Protein AF-0000000084405954 (afdb_homodimer)

Radius of gyration: 18.5 Å; Cα contacts (8 Å, |Δi|>4): 244; chains: 2; bounding box: 27×52×36 Å

Foldseek 3Di:
DDLVVDAQDQLLCVVVVVCVVVVHDLCRLCVVLPHHSVVSVCSNVVNDHCDLSNLVSVCVVVVHHSVVRVVSRVSNVCSVVCVVCVVVVVPDDDPVVD/DDLPVDAQDQLLCVVVVVCVVVVHDLCRLCVVLPHHSVVSVCSNVVNDHCDLSNLVSVCVVVVHHSVVRVVSRVSNVCSVVCVVCVVVVVPDDDPVVD

Sequence (196 aa):
MIYNGLTPIHPGEYLAELLEELHISQALFARTIGVSPMRISHIVKGKRPVTAELALLFAKAFEQTPQYWLNLQASYDLKIAEKSIANRLFSIHSLAHAMIYNGLTPIHPGEYLAELLEELHISQALFARTIGVSPMRISHIVKGKRPVTAELALLFAKAFEQTPQYWLNLQASYDLKIAEKSIANRLFSIHSLAHA

InterPro domains:
  IPR001387 Cro/C1-type, helix-turn-helix domain [PF01381] (15-69)
  IPR001387 Cro/C1-type, helix-turn-helix domain [PS50943] (15-69)
  IPR001387 Cro/C1-type, helix-turn-helix domain [SM00530] (14-69)
  IPR001387 Cro/C1-type, helix-turn-helix domain [cd00093] (23-69)
  IPR010982 Lambda repressor-like, DNA-binding domain superfamily [G3DSA:1.10.260.40] (3-96)
  IPR010982 Lambda repressor-like, DNA-binding domain superfamily [SSF47413] (10-92)
  IPR013430 Toxin-antitoxin system, antidote protein, HigA [PTHR36924] (3-88)
  IPR013430 Toxin-antitoxin system, antidote protein, HigA [TIGR02607] (7-83)

Structure (mmCIF, N/CA/C/O backbone):
data_AF-0000000084405954-model_v1
#
loop_
_entity.id
_entity.type
_entity.pdbx_description
1 polymer 'Transcriptional regulator'
#
loop_
_atom_site.group_PDB
_atom_site.id
_atom_site.type_symbol
_atom_site.label_atom_id
_atom_site.label_alt_id
_atom_site.label_comp_id
_atom_site.label_asym_id
_atom_site.label_entity_id
_atom_site.label_seq_id
_atom_site.pdbx_PDB_ins_code
_atom_site.Cartn_x
_atom_site.Cartn_y
_atom_site.Cartn_z
_atom_site.occupancy
_atom_site.B_iso_or_equiv
_atom_site.auth_seq_id
_atom_site.auth_comp_id
_atom_site.auth_asym_id
_atom_site.auth_atom_id
_atom_site.pdbx_PDB_model_num
ATOM 1 N N . MET A 1 1 ? 1.732 17.406 -9.875 1 38 1 MET A N 1
ATOM 2 C CA . MET A 1 1 ? 2.568 16.328 -10.391 1 38 1 MET A CA 1
ATOM 3 C C . MET A 1 1 ? 1.882 15.633 -11.555 1 38 1 MET A C 1
ATOM 5 O O . MET A 1 1 ? 0.738 15.188 -11.438 1 38 1 MET A O 1
ATOM 9 N N . ILE A 1 2 ? 2.27 15.789 -12.75 1 43.06 2 ILE A N 1
ATOM 10 C CA . ILE A 1 2 ? 1.476 15.711 -13.977 1 43.06 2 ILE A CA 1
ATOM 11 C C . ILE A 1 2 ? 0.87 14.312 -14.109 1 43.06 2 ILE A C 1
ATOM 13 O O . ILE A 1 2 ? 1.562 13.312 -13.938 1 43.06 2 ILE A O 1
ATOM 17 N N . TYR A 1 3 ? -0.365 14.227 -13.75 1 52.16 3 TYR A N 1
ATOM 18 C CA . TYR A 1 3 ? -1.238 13.109 -14.094 1 52.16 3 TYR A CA 1
ATOM 19 C C . TYR A 1 3 ? -0.856 12.516 -15.438 1 52.16 3 TYR A C 1
ATOM 21 O O . TYR A 1 3 ? -0.902 13.195 -16.469 1 52.16 3 TYR A O 1
ATOM 29 N N . ASN A 1 4 ? 0.191 11.922 -15.516 1 55.03 4 ASN A N 1
ATOM 30 C CA . ASN A 1 4 ? 0.573 11.602 -16.891 1 55.03 4 ASN A CA 1
ATOM 31 C C . ASN A 1 4 ? -0.581 10.969 -17.656 1 55.03 4 ASN A C 1
ATOM 33 O O . ASN A 1 4 ? -0.429 10.617 -18.828 1 55.03 4 ASN A O 1
ATOM 37 N N . GLY A 1 5 ? -1.836 11.148 -17.078 1 64.44 5 GLY A N 1
ATOM 38 C CA . GLY A 1 5 ? -2.99 10.742 -17.859 1 64.44 5 GLY A CA 1
ATOM 39 C C . GLY A 1 5 ? -2.961 9.273 -18.234 1 64.44 5 GLY A C 1
ATOM 40 O O . GLY A 1 5 ? -3.764 8.82 -19.062 1 64.44 5 GLY A O 1
ATOM 41 N N . LEU A 1 6 ? -1.85 8.594 -17.734 1 76.56 6 LEU A N 1
ATOM 42 C CA . LEU A 1 6 ? -1.801 7.215 -18.203 1 76.56 6 LEU A CA 1
ATOM 43 C C . LEU A 1 6 ? -2.744 6.332 -17.391 1 76.56 6 LEU A C 1
ATOM 45 O O . LEU A 1 6 ? -3.027 6.621 -16.234 1 76.56 6 LEU A O 1
ATOM 49 N N . THR A 1 7 ? -3.344 5.309 -17.969 1 91.25 7 THR A N 1
ATOM 50 C CA . THR A 1 7 ? -4.289 4.355 -17.391 1 91.25 7 THR A CA 1
ATOM 51 C C . THR A 1 7 ? -3.637 3.557 -16.266 1 91.25 7 THR A C 1
ATOM 53 O O . THR A 1 7 ? -2.529 3.039 -16.422 1 91.25 7 THR A O 1
ATOM 56 N N . PRO A 1 8 ? -4.242 3.639 -15.117 1 96 8 PRO A N 1
ATOM 57 C CA . PRO A 1 8 ? -3.703 2.809 -14.039 1 96 8 PRO A CA 1
ATOM 58 C C . PRO A 1 8 ? -3.631 1.33 -14.406 1 96 8 PRO A C 1
ATOM 60 O O . PRO A 1 8 ? -4.539 0.807 -15.055 1 96 8 PRO A O 1
ATOM 63 N N . ILE A 1 9 ? -2.557 0.699 -14.102 1 97.56 9 ILE A N 1
ATOM 64 C CA . ILE A 1 9 ? -2.396 -0.728 -14.359 1 97.56 9 ILE A CA 1
ATOM 65 C C . ILE A 1 9 ? -2.385 -1.493 -13.039 1 97.56 9 ILE A C 1
ATOM 67 O O . ILE A 1 9 ? -1.505 -1.283 -12.203 1 97.56 9 ILE A O 1
ATOM 71 N N . HIS A 1 10 ? -3.375 -2.328 -12.859 1 98.69 10 HIS A N 1
ATOM 72 C CA . HIS A 1 10 ? -3.471 -3.125 -11.641 1 98.69 10 HIS A CA 1
ATOM 73 C C . HIS A 1 10 ? -2.385 -4.195 -11.602 1 98.69 10 HIS A C 1
ATOM 75 O O . HIS A 1 10 ? -2.064 -4.805 -12.625 1 98.69 10 HIS A O 1
ATOM 81 N N . PRO A 1 11 ? -1.817 -4.512 -10.398 1 98.75 11 PRO A N 1
ATOM 82 C CA . PRO A 1 11 ? -0.811 -5.57 -10.289 1 98.75 11 PRO A CA 1
ATOM 83 C C . PRO A 1 11 ? -1.3 -6.906 -10.844 1 98.75 11 PRO A C 1
ATOM 85 O O . PRO A 1 11 ? -0.492 -7.73 -11.289 1 98.75 11 PRO A O 1
ATOM 88 N N . GLY A 1 12 ? -2.596 -7.125 -10.781 1 98.81 12 GLY A N 1
ATOM 89 C CA . GLY A 1 12 ? -3.156 -8.359 -11.312 1 98.81 12 GLY A CA 1
ATOM 90 C C . GLY A 1 12 ? -2.797 -8.602 -12.766 1 98.81 12 GLY A C 1
ATOM 91 O O . GLY A 1 12 ? -2.711 -9.75 -13.203 1 98.81 12 GLY A O 1
ATOM 92 N N . GLU A 1 13 ? -2.682 -7.555 -13.562 1 98.62 13 GLU A N 1
ATOM 93 C CA . GLU A 1 13 ? -2.277 -7.68 -14.961 1 98.62 13 GLU A CA 1
ATOM 94 C C . GLU A 1 13 ? -0.88 -8.281 -15.078 1 98.62 13 GLU A C 1
ATOM 96 O O . GLU A 1 13 ? -0.625 -9.102 -15.961 1 98.62 13 GLU A O 1
ATOM 101 N N . TYR A 1 14 ? -0.008 -7.914 -14.203 1 98.38 14 TYR A N 1
ATOM 102 C CA . TYR A 1 14 ? 1.348 -8.453 -14.18 1 98.38 14 TYR A CA 1
ATOM 103 C C . TYR A 1 14 ? 1.347 -9.914 -13.758 1 98.38 14 TYR A C 1
ATOM 105 O O . TYR A 1 14 ? 2.104 -10.727 -14.305 1 98.38 14 TYR A O 1
ATOM 113 N N . LEU A 1 15 ? 0.529 -10.156 -12.766 1 98.62 15 LEU A N 1
ATOM 114 C CA . LEU A 1 15 ? 0.394 -11.547 -12.352 1 98.62 15 LEU A CA 1
ATOM 115 C C . LEU A 1 15 ? -0.076 -12.414 -13.516 1 98.62 15 LEU A C 1
ATOM 117 O O . LEU A 1 15 ? 0.49 -13.477 -13.773 1 98.62 15 LEU A O 1
ATOM 121 N N . ALA A 1 16 ? -1.144 -11.938 -14.195 1 98.62 16 ALA A N 1
ATOM 122 C CA . ALA A 1 16 ? -1.684 -12.68 -15.328 1 98.62 16 ALA A CA 1
ATOM 123 C C . ALA A 1 16 ? -0.604 -12.945 -16.375 1 98.62 16 ALA A C 1
ATOM 125 O O . ALA A 1 16 ? -0.482 -14.062 -16.891 1 98.62 16 ALA A O 1
ATOM 126 N N . GLU A 1 17 ? 0.119 -11.977 -16.688 1 98.12 17 GLU A N 1
ATOM 127 C CA . GLU A 1 17 ? 1.189 -12.086 -17.672 1 98.12 17 GLU A CA 1
ATOM 128 C C . GLU A 1 17 ? 2.244 -13.094 -17.234 1 98.12 17 GLU A C 1
ATOM 130 O O . GLU A 1 17 ? 2.711 -13.906 -18.031 1 98.12 17 GLU A O 1
ATOM 135 N N . LEU A 1 18 ? 2.639 -13.016 -16.016 1 97.06 18 LEU A N 1
ATOM 136 C CA . LEU A 1 18 ? 3.643 -13.922 -15.469 1 97.06 18 LEU A CA 1
ATOM 137 C C . LEU A 1 18 ? 3.16 -15.367 -15.531 1 97.06 18 LEU A C 1
ATOM 139 O O . LEU A 1 18 ? 3.91 -16.266 -15.938 1 97.06 18 LEU A O 1
ATOM 143 N N . LEU A 1 19 ? 1.955 -15.555 -15.109 1 97.62 19 LEU A N 1
ATOM 144 C CA . LEU A 1 19 ? 1.391 -16.906 -15.133 1 97.62 19 LEU A CA 1
ATOM 145 C C . LEU A 1 19 ? 1.336 -17.438 -16.562 1 97.62 19 LEU A C 1
ATOM 147 O O . LEU A 1 19 ? 1.642 -18.609 -16.797 1 97.62 19 LEU A O 1
ATOM 151 N N . GLU A 1 20 ? 0.94 -16.625 -17.438 1 97.5 20 GLU A N 1
ATOM 152 C CA . GLU A 1 20 ? 0.91 -17.016 -18.844 1 97.5 20 GLU A CA 1
ATOM 153 C C . GLU A 1 20 ? 2.303 -17.391 -19.328 1 97.5 20 GLU A C 1
ATOM 155 O O . GLU A 1 20 ? 2.475 -18.406 -20.016 1 97.5 20 GLU A O 1
ATOM 160 N N . GLU A 1 21 ? 3.246 -16.625 -19.031 1 96.19 21 GLU A N 1
ATOM 161 C CA . GLU A 1 21 ? 4.629 -16.875 -19.438 1 96.19 21 GLU A CA 1
ATOM 162 C C . GLU A 1 21 ? 5.137 -18.203 -18.875 1 96.19 21 GLU A C 1
ATOM 164 O O . GLU A 1 21 ? 5.887 -18.906 -19.547 1 96.19 21 GLU A O 1
ATOM 169 N N . LEU A 1 22 ? 4.703 -18.5 -17.719 1 95.12 22 LEU A N 1
ATOM 170 C CA . LEU A 1 22 ? 5.168 -19.719 -17.047 1 95.12 22 LEU A CA 1
ATOM 171 C C . LEU A 1 22 ? 4.266 -20.906 -17.375 1 95.12 22 LEU A C 1
ATOM 173 O O . LEU A 1 22 ? 4.516 -22.016 -16.938 1 95.12 22 LEU A O 1
ATOM 177 N N . HIS A 1 23 ? 3.199 -20.609 -18.141 1 96.88 23 HIS A N 1
ATOM 178 C CA . HIS A 1 23 ? 2.229 -21.625 -18.516 1 96.88 23 HIS A CA 1
ATOM 179 C C . HIS A 1 23 ? 1.624 -22.297 -17.281 1 96.88 23 HIS A C 1
ATOM 181 O O . HIS A 1 23 ? 1.52 -23.516 -17.234 1 96.88 23 HIS A O 1
ATOM 187 N N . ILE A 1 24 ? 1.236 -21.484 -16.359 1 96.25 24 ILE A N 1
ATOM 188 C CA . ILE A 1 24 ? 0.608 -21.906 -15.109 1 96.25 24 ILE A CA 1
ATOM 189 C C . ILE A 1 24 ? -0.82 -21.375 -15.039 1 96.25 24 ILE A C 1
ATOM 191 O O . ILE A 1 24 ? -1.071 -20.219 -15.383 1 96.25 24 ILE A O 1
ATOM 195 N N . SER A 1 25 ? -1.71 -22.266 -14.688 1 97.56 25 SER A N 1
ATOM 196 C CA . SER A 1 25 ? -3.086 -21.812 -14.531 1 97.56 25 SER A CA 1
ATOM 197 C C . SER A 1 25 ? -3.271 -21.031 -13.227 1 97.56 25 SER A C 1
ATOM 199 O O . SER A 1 25 ? -2.512 -21.234 -12.273 1 97.56 25 SER A O 1
ATOM 201 N N . GLN A 1 26 ? -4.262 -20.125 -13.211 1 98.25 26 GLN A N 1
ATOM 202 C CA . GLN A 1 26 ? -4.582 -19.391 -11.992 1 98.25 26 GLN A CA 1
ATOM 203 C C . GLN A 1 26 ? -4.918 -20.344 -10.844 1 98.25 26 GLN A C 1
ATOM 205 O O . GLN A 1 26 ? -4.527 -20.094 -9.703 1 98.25 26 GLN A O 1
ATOM 210 N N . ALA A 1 27 ? -5.609 -21.391 -11.172 1 97.81 27 ALA A N 1
ATOM 211 C CA . ALA A 1 27 ? -6.012 -22.375 -10.172 1 97.81 27 ALA A CA 1
ATOM 212 C C . ALA A 1 27 ? -4.793 -23.078 -9.57 1 97.81 27 ALA A C 1
ATOM 214 O O . ALA A 1 27 ? -4.707 -23.234 -8.352 1 97.81 27 ALA A O 1
ATOM 215 N N . LEU A 1 28 ? -3.875 -23.531 -10.406 1 96.5 28 LEU A N 1
ATOM 216 C CA . LEU A 1 28 ? -2.654 -24.172 -9.93 1 96.5 28 LEU A CA 1
ATOM 217 C C . LEU A 1 28 ? -1.834 -23.203 -9.07 1 96.5 28 LEU A C 1
ATOM 219 O O . LEU A 1 28 ? -1.319 -23.594 -8.023 1 96.5 28 LEU A O 1
ATOM 223 N N . PHE A 1 29 ? -1.689 -21.984 -9.523 1 98 29 PHE A N 1
ATOM 224 C CA . PHE A 1 29 ? -0.965 -20.984 -8.758 1 98 29 PHE A CA 1
ATOM 225 C C . PHE A 1 29 ? -1.603 -20.781 -7.387 1 98 29 PHE A C 1
ATOM 227 O O . PHE A 1 29 ? -0.906 -20.766 -6.371 1 98 29 PHE A O 1
ATOM 234 N N . ALA A 1 30 ? -2.936 -20.625 -7.359 1 98.06 30 ALA A N 1
ATOM 235 C CA . ALA A 1 30 ? -3.668 -20.453 -6.109 1 98.06 30 ALA A CA 1
ATOM 236 C C . ALA A 1 30 ? -3.369 -21.578 -5.133 1 98.06 30 ALA A C 1
ATOM 238 O O . ALA A 1 30 ? -3.088 -21.344 -3.957 1 98.06 30 ALA A O 1
ATOM 239 N N . ARG A 1 31 ? -3.387 -22.734 -5.617 1 95.56 31 ARG A N 1
ATOM 240 C CA . ARG A 1 31 ? -3.09 -23.906 -4.797 1 95.56 31 ARG A CA 1
ATOM 241 C C . ARG A 1 31 ? -1.651 -23.875 -4.293 1 95.56 31 ARG A C 1
ATOM 243 O O . ARG A 1 31 ? -1.381 -24.219 -3.146 1 95.56 31 ARG A O 1
ATOM 250 N N . THR A 1 32 ? -0.763 -23.484 -5.141 1 94.75 32 THR A N 1
ATOM 251 C CA . THR A 1 32 ? 0.658 -23.453 -4.812 1 94.75 32 THR A CA 1
ATOM 252 C C . THR A 1 32 ? 0.917 -22.516 -3.629 1 94.75 32 THR A C 1
ATOM 254 O O . THR A 1 32 ? 1.717 -22.844 -2.748 1 94.75 32 THR A O 1
ATOM 257 N N . ILE A 1 33 ? 0.223 -21.469 -3.619 1 96.62 33 ILE A N 1
ATOM 258 C CA . ILE A 1 33 ? 0.522 -20.5 -2.574 1 96.62 33 ILE A CA 1
ATOM 259 C C . ILE A 1 33 ? -0.514 -20.609 -1.457 1 96.62 33 ILE A C 1
ATOM 261 O O . ILE A 1 33 ? -0.517 -19.797 -0.524 1 96.62 33 ILE A O 1
ATOM 265 N N . GLY A 1 34 ? -1.46 -21.391 -1.554 1 96.06 34 GLY A N 1
ATOM 266 C CA . GLY A 1 34 ? -2.379 -21.719 -0.474 1 96.06 34 GLY A CA 1
ATOM 267 C C . GLY A 1 34 ? -3.512 -20.719 -0.337 1 96.06 34 GLY A C 1
ATOM 268 O O . GLY A 1 34 ? -3.883 -20.344 0.776 1 96.06 34 GLY A O 1
ATOM 269 N N . VAL A 1 35 ? -4.016 -20.281 -1.411 1 97.12 35 VAL A N 1
ATOM 270 C CA . VAL A 1 35 ? -5.176 -19.406 -1.368 1 97.12 35 VAL A CA 1
ATOM 271 C C . VAL A 1 35 ? -6.27 -19.938 -2.287 1 97.12 35 VAL A C 1
ATOM 273 O O . VAL A 1 35 ? -6.023 -20.844 -3.086 1 97.12 35 VAL A O 1
ATOM 276 N N . SER A 1 36 ? -7.453 -19.344 -2.129 1 98.12 36 SER A N 1
ATOM 277 C CA . SER A 1 36 ? -8.555 -19.797 -2.973 1 98.12 36 SER A CA 1
ATOM 278 C C . SER A 1 36 ? -8.375 -19.328 -4.414 1 98.12 36 SER A C 1
ATOM 280 O O . SER A 1 36 ? -7.91 -18.219 -4.656 1 98.12 36 SER A O 1
ATOM 282 N N . PRO A 1 37 ? -8.75 -20.156 -5.379 1 98.31 37 PRO A N 1
ATOM 283 C CA . PRO A 1 37 ? -8.719 -19.734 -6.781 1 98.31 37 PRO A CA 1
ATOM 284 C C . PRO A 1 37 ? -9.523 -18.453 -7.031 1 98.31 37 PRO A C 1
ATOM 286 O O . PRO A 1 37 ? -9.148 -17.641 -7.871 1 98.31 37 PRO A O 1
ATOM 289 N N . MET A 1 38 ? -10.523 -18.328 -6.324 1 98.69 38 MET A N 1
ATOM 290 C CA . MET A 1 38 ? -11.352 -17.125 -6.477 1 98.69 38 MET A CA 1
ATOM 291 C C . MET A 1 38 ? -10.562 -15.867 -6.133 1 98.69 38 MET A C 1
ATOM 293 O O . MET A 1 38 ? -10.719 -14.836 -6.789 1 98.69 38 MET A O 1
ATOM 297 N N . ARG A 1 39 ? -9.773 -15.93 -5.137 1 98.56 39 ARG A N 1
ATOM 298 C CA . ARG A 1 39 ? -8.969 -14.781 -4.723 1 98.56 39 ARG A CA 1
ATOM 299 C C . ARG A 1 39 ? -8.008 -14.359 -5.828 1 98.56 39 ARG A C 1
ATOM 301 O O . ARG A 1 39 ? -7.883 -13.172 -6.125 1 98.56 39 ARG A O 1
ATOM 308 N N . ILE A 1 40 ? -7.355 -15.359 -6.402 1 98.75 40 ILE A N 1
ATOM 309 C CA . ILE A 1 40 ? -6.43 -15.078 -7.496 1 98.75 40 ILE A CA 1
ATOM 310 C C . ILE A 1 40 ? -7.199 -14.508 -8.688 1 98.75 40 ILE A C 1
ATOM 312 O O . ILE A 1 40 ? -6.758 -13.547 -9.32 1 98.75 40 ILE A O 1
ATOM 316 N N . SER A 1 41 ? -8.312 -15.125 -9.008 1 98.75 41 SER A N 1
ATOM 317 C CA . SER A 1 41 ? -9.141 -14.633 -10.102 1 98.75 41 SER A CA 1
ATOM 318 C C . SER A 1 41 ? -9.508 -13.164 -9.906 1 98.75 41 SER A C 1
ATOM 320 O O . SER A 1 41 ? -9.406 -12.359 -10.836 1 98.75 41 SER A O 1
ATOM 322 N N . HIS A 1 42 ? -9.93 -12.805 -8.664 1 98.88 42 HIS A N 1
ATOM 323 C CA . HIS A 1 42 ? -10.312 -11.43 -8.352 1 98.88 42 HIS A CA 1
ATOM 324 C C . HIS A 1 42 ? -9.117 -10.484 -8.461 1 98.88 42 HIS A C 1
ATOM 326 O O . HIS A 1 42 ? -9.273 -9.328 -8.859 1 98.88 42 HIS A O 1
ATOM 332 N N . ILE A 1 43 ? -7.906 -10.93 -8.125 1 98.88 43 ILE A N 1
ATOM 333 C CA . ILE A 1 43 ? -6.699 -10.117 -8.242 1 98.88 43 ILE A CA 1
ATOM 334 C C . ILE A 1 43 ? -6.383 -9.875 -9.711 1 98.88 43 ILE A C 1
ATOM 336 O O . ILE A 1 43 ? -6.145 -8.734 -10.125 1 98.88 43 ILE A O 1
ATOM 340 N N . VAL A 1 44 ? -6.441 -10.938 -10.516 1 98.69 44 VAL A N 1
ATOM 341 C CA . VAL A 1 44 ? -6.117 -10.867 -11.938 1 98.69 44 VAL A CA 1
ATOM 342 C C . VAL A 1 44 ? -7.113 -9.953 -12.648 1 98.69 44 VAL A C 1
ATOM 344 O O . VAL A 1 44 ? -6.75 -9.227 -13.578 1 98.69 44 VAL A O 1
ATOM 347 N N . LYS A 1 45 ? -8.312 -9.914 -12.211 1 98.38 45 LYS A N 1
ATOM 348 C CA . LYS A 1 45 ? -9.367 -9.102 -12.82 1 98.38 45 LYS A CA 1
ATOM 349 C C . LYS A 1 45 ? -9.375 -7.695 -12.234 1 98.38 45 LYS A C 1
ATOM 351 O O . LYS A 1 45 ? -10.203 -6.867 -12.609 1 98.38 45 LYS A O 1
ATOM 356 N N . GLY A 1 46 ? -8.531 -7.426 -11.312 1 98.38 46 GLY A N 1
ATOM 357 C CA . GLY A 1 46 ? -8.406 -6.094 -10.742 1 98.38 46 GLY A CA 1
ATOM 358 C C . GLY A 1 46 ? -9.5 -5.77 -9.742 1 98.38 46 GLY A C 1
ATOM 359 O O . GLY A 1 46 ? -9.727 -4.602 -9.422 1 98.38 46 GLY A O 1
ATOM 360 N N . LYS A 1 47 ? -10.188 -6.75 -9.234 1 98.5 47 LYS A N 1
ATOM 361 C CA . LYS A 1 47 ? -11.32 -6.539 -8.336 1 98.5 47 LYS A CA 1
ATOM 362 C C . LYS A 1 47 ? -10.859 -6.48 -6.883 1 98.5 47 LYS A C 1
ATOM 364 O O . LYS A 1 47 ? -11.602 -6.012 -6.016 1 98.5 47 LYS A O 1
ATOM 369 N N . ARG A 1 48 ? -9.727 -6.98 -6.547 1 98.56 48 ARG A N 1
ATOM 370 C CA . ARG A 1 48 ? -9.141 -6.965 -5.211 1 98.56 48 ARG A CA 1
ATOM 371 C C . ARG A 1 48 ? -7.672 -6.559 -5.262 1 98.56 48 ARG A C 1
ATOM 373 O O . ARG A 1 48 ? -6.988 -6.812 -6.254 1 98.56 48 ARG A O 1
ATOM 380 N N . PRO A 1 49 ? -7.242 -5.945 -4.23 1 98.75 49 PRO A N 1
ATOM 381 C CA . PRO A 1 49 ? -5.844 -5.508 -4.215 1 98.75 49 PRO A CA 1
ATOM 382 C C . PRO A 1 49 ? -4.875 -6.645 -3.885 1 98.75 49 PRO A C 1
ATOM 384 O O . PRO A 1 49 ? -5.273 -7.648 -3.293 1 98.75 49 PRO A O 1
ATOM 387 N N . VAL A 1 50 ? -3.621 -6.488 -4.32 1 98.81 50 VAL A N 1
ATOM 388 C CA . VAL A 1 50 ? -2.529 -7.281 -3.768 1 98.81 50 VAL A CA 1
ATOM 389 C C . VAL A 1 50 ? -2.168 -6.762 -2.377 1 98.81 50 VAL A C 1
ATOM 391 O O . VAL A 1 50 ? -1.59 -5.68 -2.242 1 98.81 50 VAL A O 1
ATOM 394 N N . THR A 1 51 ? -2.523 -7.477 -1.356 1 98.5 51 THR A N 1
ATOM 395 C CA . THR A 1 51 ? -2.217 -7.121 0.025 1 98.5 51 THR A CA 1
ATOM 396 C C . THR A 1 51 ? -0.789 -7.527 0.382 1 98.5 51 THR A C 1
ATOM 398 O O . THR A 1 51 ? -0.114 -8.195 -0.401 1 98.5 51 THR A O 1
ATOM 401 N N . ALA A 1 52 ? -0.316 -7.117 1.563 1 98.44 52 ALA A N 1
ATOM 402 C CA . ALA A 1 52 ? 1.009 -7.492 2.049 1 98.44 52 ALA A CA 1
ATOM 403 C C . ALA A 1 52 ? 1.151 -9.008 2.131 1 98.44 52 ALA A C 1
ATOM 405 O O . ALA A 1 52 ? 2.195 -9.562 1.777 1 98.44 52 ALA A O 1
ATOM 406 N N . GLU A 1 53 ? 0.141 -9.633 2.602 1 98.06 53 GLU A N 1
ATOM 407 C CA . GLU A 1 53 ? 0.157 -11.086 2.666 1 98.06 53 GLU A CA 1
ATOM 408 C C . GLU A 1 53 ? 0.36 -11.703 1.283 1 98.06 53 GLU A C 1
ATOM 410 O O . GLU A 1 53 ? 1.232 -12.555 1.098 1 98.06 53 GLU A O 1
ATOM 415 N N . LEU A 1 54 ? -0.425 -11.242 0.343 1 98.31 54 LEU A N 1
ATOM 416 C CA . LEU A 1 54 ? -0.313 -11.773 -1.012 1 98.31 54 LEU A CA 1
ATOM 417 C C . LEU A 1 54 ? 1.05 -11.445 -1.612 1 98.31 54 LEU A C 1
ATOM 419 O O . LEU A 1 54 ? 1.634 -12.273 -2.322 1 98.31 54 LEU A O 1
ATOM 423 N N . ALA A 1 55 ? 1.496 -10.258 -1.344 1 98.62 55 ALA A N 1
ATOM 424 C CA . ALA A 1 55 ? 2.805 -9.859 -1.854 1 98.62 55 ALA A CA 1
ATOM 425 C C . ALA A 1 55 ? 3.896 -10.812 -1.377 1 98.62 55 ALA A C 1
ATOM 427 O O . ALA A 1 55 ? 4.785 -11.18 -2.146 1 98.62 55 ALA A O 1
ATOM 428 N N . LEU A 1 56 ? 3.84 -11.195 -0.137 1 97.94 56 LEU A N 1
ATOM 429 C CA . LEU A 1 56 ? 4.805 -12.133 0.424 1 97.94 56 LEU A CA 1
ATOM 430 C C . LEU A 1 56 ? 4.699 -13.492 -0.26 1 97.94 56 LEU A C 1
ATOM 432 O O . LEU A 1 56 ? 5.715 -14.094 -0.616 1 97.94 56 LEU A O 1
ATOM 436 N N . LEU A 1 57 ? 3.494 -13.938 -0.451 1 97.69 57 LEU A N 1
ATOM 437 C CA . LEU A 1 57 ? 3.262 -15.227 -1.089 1 97.69 57 LEU A CA 1
ATOM 438 C C . LEU A 1 57 ? 3.738 -15.211 -2.537 1 97.69 57 LEU A C 1
ATOM 440 O O . LEU A 1 57 ? 4.414 -16.141 -2.982 1 97.69 57 LEU A O 1
ATOM 444 N N . PHE A 1 58 ? 3.375 -14.148 -3.25 1 97.88 58 PHE A N 1
ATOM 445 C CA . PHE A 1 58 ? 3.807 -14 -4.637 1 97.88 58 PHE A CA 1
ATOM 446 C C . PHE A 1 58 ? 5.328 -14 -4.73 1 97.88 58 PHE A C 1
ATOM 448 O O . PHE A 1 58 ? 5.902 -14.695 -5.566 1 97.88 58 PHE A O 1
ATOM 455 N N . ALA A 1 59 ? 5.922 -13.242 -3.92 1 96.75 59 ALA A N 1
ATOM 456 C CA . ALA A 1 59 ? 7.375 -13.086 -3.932 1 96.75 59 ALA A CA 1
ATOM 457 C C . ALA A 1 59 ? 8.062 -14.43 -3.723 1 96.75 59 ALA A C 1
ATOM 459 O O . ALA A 1 59 ? 9.055 -14.742 -4.391 1 96.75 59 ALA A O 1
ATOM 460 N N . LYS A 1 60 ? 7.57 -15.156 -2.803 1 95.06 60 LYS A N 1
ATOM 461 C CA . LYS A 1 60 ? 8.141 -16.469 -2.537 1 95.06 60 LYS A CA 1
ATOM 462 C C . LYS A 1 60 ? 7.98 -17.391 -3.744 1 95.06 60 LYS A C 1
ATOM 464 O O . LYS A 1 60 ? 8.93 -18.062 -4.141 1 95.06 60 LYS A O 1
ATOM 469 N N . ALA A 1 61 ? 6.836 -17.391 -4.297 1 95.94 61 ALA A N 1
ATOM 470 C CA . ALA A 1 61 ? 6.535 -18.281 -5.422 1 95.94 61 ALA A CA 1
ATOM 471 C C . ALA A 1 61 ? 7.363 -17.906 -6.648 1 95.94 61 ALA A C 1
ATOM 473 O O . ALA A 1 61 ? 7.809 -18.781 -7.395 1 95.94 61 ALA A O 1
ATOM 474 N N . PHE A 1 62 ? 7.598 -16.609 -6.859 1 96.44 62 PHE A N 1
ATOM 475 C CA . PHE A 1 62 ? 8.234 -16.141 -8.086 1 96.44 62 PHE A CA 1
ATOM 476 C C . PHE A 1 62 ? 9.68 -15.758 -7.828 1 96.44 62 PHE A C 1
ATOM 478 O O . PHE A 1 62 ? 10.375 -15.281 -8.734 1 96.44 62 PHE A O 1
ATOM 485 N N . GLU A 1 63 ? 10.195 -15.859 -6.621 1 94.06 63 GLU A N 1
ATOM 486 C CA . GLU A 1 63 ? 11.555 -15.5 -6.227 1 94.06 63 GLU A CA 1
ATOM 487 C C . GLU A 1 63 ? 11.828 -14.023 -6.496 1 94.06 63 GLU A C 1
ATOM 489 O O . GLU A 1 63 ? 12.844 -13.68 -7.109 1 94.06 63 GLU A O 1
ATOM 494 N N . GLN A 1 64 ? 10.938 -13.234 -6.059 1 95 64 GLN A N 1
ATOM 495 C CA . GLN A 1 64 ? 11.016 -11.781 -6.141 1 95 64 GLN A CA 1
ATOM 496 C C . GLN A 1 64 ? 10.898 -11.141 -4.762 1 95 64 GLN A C 1
ATOM 498 O O . GLN A 1 64 ? 10.891 -11.844 -3.746 1 95 64 GLN A O 1
ATOM 503 N N . THR A 1 65 ? 10.953 -9.844 -4.754 1 97.06 65 THR A N 1
ATOM 504 C CA . THR A 1 65 ? 10.727 -9.125 -3.506 1 97.06 65 THR A CA 1
ATOM 505 C C . THR A 1 65 ? 9.25 -8.758 -3.35 1 97.06 65 THR A C 1
ATOM 507 O O . THR A 1 65 ? 8.594 -8.398 -4.324 1 97.06 65 THR A O 1
ATOM 510 N N . PRO A 1 66 ? 8.781 -8.922 -2.127 1 98.12 66 PRO A N 1
ATOM 511 C CA . PRO A 1 66 ? 7.387 -8.523 -1.931 1 98.12 66 PRO A CA 1
ATOM 512 C C . PRO A 1 66 ? 7.152 -7.039 -2.207 1 98.12 66 PRO A C 1
ATOM 514 O O . PRO A 1 66 ? 6.047 -6.648 -2.596 1 98.12 66 PRO A O 1
ATOM 517 N N . GLN A 1 67 ? 8.156 -6.234 -2.049 1 98.19 67 GLN A N 1
ATOM 518 C CA . GLN A 1 67 ? 8.047 -4.805 -2.32 1 98.19 67 GLN A CA 1
ATOM 519 C C . GLN A 1 67 ? 7.684 -4.547 -3.779 1 98.19 67 GLN A C 1
ATOM 521 O O . GLN A 1 67 ? 6.98 -3.584 -4.09 1 98.19 67 GLN A O 1
ATOM 526 N N . TYR A 1 68 ? 8.172 -5.375 -4.637 1 98 68 TYR A N 1
ATOM 527 C CA . TYR A 1 68 ? 7.832 -5.242 -6.047 1 98 68 TYR A CA 1
ATOM 528 C C . TYR A 1 68 ? 6.32 -5.184 -6.242 1 98 68 TYR A C 1
ATOM 530 O O . TYR A 1 68 ? 5.801 -4.25 -6.855 1 98 68 TYR A O 1
ATOM 538 N N . TRP A 1 69 ? 5.598 -6.105 -5.707 1 98.69 69 TRP A N 1
ATOM 539 C CA . TRP A 1 69 ? 4.152 -6.227 -5.859 1 98.69 69 TRP A CA 1
ATOM 540 C C . TRP A 1 69 ? 3.436 -5.07 -5.176 1 98.69 69 TRP A C 1
ATOM 542 O O . TRP A 1 69 ? 2.461 -4.531 -5.707 1 98.69 69 TRP A O 1
ATOM 552 N N . LEU A 1 70 ? 3.896 -4.715 -4.02 1 98.69 70 LEU A N 1
ATOM 553 C CA . LEU A 1 70 ? 3.232 -3.633 -3.299 1 98.69 70 LEU A CA 1
ATOM 554 C C . LEU A 1 70 ? 3.484 -2.291 -3.979 1 98.69 70 LEU A C 1
ATOM 556 O O . LEU A 1 70 ? 2.639 -1.396 -3.93 1 98.69 70 LEU A O 1
ATOM 560 N N . ASN A 1 71 ? 4.625 -2.168 -4.625 1 98.06 71 ASN A N 1
ATOM 561 C CA . ASN A 1 71 ? 4.875 -0.948 -5.383 1 98.06 71 ASN A CA 1
ATOM 562 C C . ASN A 1 71 ? 3.939 -0.833 -6.586 1 98.06 71 ASN A C 1
ATOM 564 O O . ASN A 1 71 ? 3.496 0.264 -6.93 1 98.06 71 ASN A O 1
ATOM 568 N N . LEU A 1 72 ? 3.699 -1.925 -7.238 1 98.31 72 LEU A N 1
ATOM 569 C CA . LEU A 1 72 ? 2.719 -1.929 -8.32 1 98.31 72 LEU A CA 1
ATOM 570 C C . LEU A 1 72 ? 1.344 -1.51 -7.805 1 98.31 72 LEU A C 1
ATOM 572 O O . LEU A 1 72 ? 0.664 -0.696 -8.438 1 98.31 72 LEU A O 1
ATOM 576 N N . GLN A 1 73 ? 0.978 -2.062 -6.676 1 98.75 73 GLN A N 1
ATOM 577 C CA . GLN A 1 73 ? -0.306 -1.723 -6.074 1 98.75 73 GLN A 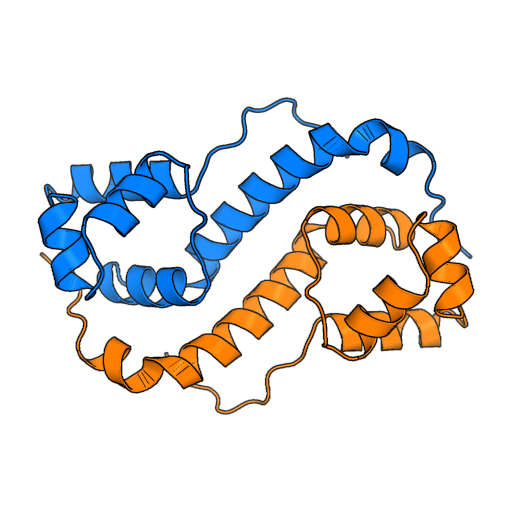CA 1
ATOM 578 C C . GLN A 1 73 ? -0.367 -0.243 -5.707 1 98.75 73 GLN A C 1
ATOM 580 O O . GLN A 1 73 ? -1.371 0.425 -5.961 1 98.75 73 GLN A O 1
ATOM 585 N N . ALA A 1 74 ? 0.694 0.201 -5.109 1 98.44 74 ALA A N 1
ATOM 586 C CA . ALA A 1 74 ? 0.764 1.607 -4.723 1 98.44 74 ALA A CA 1
ATOM 587 C C . ALA A 1 74 ? 0.623 2.52 -5.938 1 98.44 74 ALA A C 1
ATOM 589 O O . ALA A 1 74 ? -0.096 3.52 -5.891 1 98.44 74 ALA A O 1
ATOM 590 N N . SER A 1 75 ? 1.355 2.188 -6.98 1 97.88 75 SER A N 1
ATOM 591 C CA . SER A 1 75 ? 1.274 2.977 -8.203 1 97.88 75 SER A CA 1
ATOM 592 C C . SER A 1 75 ? -0.151 3.014 -8.75 1 97.88 75 SER A C 1
ATOM 594 O O . SER A 1 75 ? -0.638 4.07 -9.156 1 97.88 75 SER A O 1
ATOM 596 N N . TYR A 1 76 ? -0.761 1.892 -8.766 1 98.25 76 TYR A N 1
ATOM 597 C CA . TYR A 1 76 ? -2.148 1.787 -9.203 1 98.25 76 TYR A CA 1
ATOM 598 C C . TYR A 1 76 ? -3.062 2.641 -8.336 1 98.25 76 TYR A C 1
ATOM 600 O O . TYR A 1 76 ? -3.854 3.436 -8.844 1 98.25 76 TYR A O 1
ATOM 608 N N . ASP A 1 77 ? -2.912 2.516 -7.016 1 98.19 77 ASP A N 1
ATOM 609 C CA . ASP A 1 77 ? -3.758 3.227 -6.059 1 98.19 77 ASP A CA 1
ATOM 610 C C . ASP A 1 77 ? -3.572 4.738 -6.18 1 98.19 77 ASP A C 1
ATOM 612 O O . ASP A 1 77 ? -4.531 5.5 -6.043 1 98.19 77 ASP A O 1
ATOM 616 N N . LEU A 1 78 ? -2.383 5.109 -6.328 1 97.81 78 LEU A N 1
ATOM 617 C CA . LEU A 1 78 ? -2.088 6.531 -6.438 1 97.81 78 LEU A CA 1
ATOM 618 C C . LEU A 1 78 ? -2.771 7.137 -7.66 1 97.81 78 LEU A C 1
ATOM 620 O O . LEU A 1 78 ? -3.326 8.234 -7.586 1 97.81 78 LEU A O 1
ATOM 624 N N . LYS A 1 79 ? -2.68 6.438 -8.773 1 96.62 79 LYS A N 1
ATOM 625 C CA . LYS A 1 79 ? -3.311 6.938 -9.992 1 96.62 79 LYS A CA 1
ATOM 626 C C . LYS A 1 79 ? -4.824 7.059 -9.812 1 96.62 79 LYS A C 1
ATOM 628 O O . LYS A 1 79 ? -5.426 8.047 -10.242 1 96.62 79 LYS A O 1
ATOM 633 N N . ILE A 1 80 ? -5.426 6.078 -9.203 1 96.69 80 ILE A N 1
ATOM 634 C CA . ILE A 1 80 ? -6.863 6.102 -8.953 1 96.69 80 ILE A CA 1
ATOM 635 C C . ILE A 1 80 ? -7.211 7.262 -8.023 1 96.69 80 ILE A C 1
ATOM 637 O O . ILE A 1 80 ? -8.133 8.031 -8.297 1 96.69 80 ILE A O 1
ATOM 641 N N . ALA A 1 81 ? -6.453 7.391 -6.953 1 96.81 81 ALA A N 1
ATOM 642 C CA . ALA A 1 81 ? -6.711 8.422 -5.953 1 96.81 81 ALA A CA 1
ATOM 643 C C . ALA A 1 81 ? -6.504 9.82 -6.539 1 96.81 81 ALA A C 1
ATOM 645 O O . ALA A 1 81 ? -7.234 10.75 -6.199 1 96.81 81 ALA A O 1
ATOM 646 N N . GLU A 1 82 ? -5.453 9.977 -7.25 1 94.69 82 GLU A N 1
ATOM 647 C CA . GLU A 1 82 ? -5.156 11.273 -7.855 1 94.69 82 GLU A CA 1
ATOM 648 C C . GLU A 1 82 ? -6.344 11.797 -8.656 1 94.69 82 GLU A C 1
ATOM 650 O O . GLU A 1 82 ? -6.676 12.977 -8.586 1 94.69 82 GLU A O 1
ATOM 655 N N . LYS A 1 83 ? -6.887 10.898 -9.43 1 93.06 83 LYS A N 1
ATOM 656 C CA . LYS A 1 83 ? -8.055 11.289 -10.219 1 93.06 83 LYS A CA 1
ATOM 657 C C . LYS A 1 83 ? -9.227 11.672 -9.312 1 93.06 83 LYS A C 1
ATOM 659 O O . LYS A 1 83 ? -9.961 12.617 -9.609 1 93.06 83 LYS A O 1
ATOM 664 N N . SER A 1 84 ? -9.383 11.008 -8.273 1 93.69 84 SER A N 1
ATOM 665 C CA . SER A 1 84 ? -10.523 11.188 -7.387 1 93.69 84 SER A CA 1
ATOM 666 C C . SER A 1 84 ? -10.422 12.492 -6.609 1 93.69 84 SER A C 1
ATOM 668 O O . SER A 1 84 ? -11.438 13.125 -6.301 1 93.69 84 SER A O 1
ATOM 670 N N . ILE A 1 85 ? -9.156 12.953 -6.301 1 93.12 85 ILE A N 1
ATOM 671 C CA . ILE A 1 85 ? -9.047 14.117 -5.426 1 93.12 85 ILE A CA 1
ATOM 672 C C . ILE A 1 85 ? -8.195 15.195 -6.098 1 93.12 85 ILE A C 1
ATOM 674 O O . ILE A 1 85 ? -7.516 15.969 -5.426 1 93.12 85 ILE A O 1
ATOM 678 N N . ALA A 1 86 ? -8.211 15.289 -7.301 1 89.44 86 ALA A N 1
ATOM 679 C CA . ALA A 1 86 ? -7.406 16.234 -8.078 1 89.44 86 ALA A CA 1
ATOM 680 C C . ALA A 1 86 ? -7.672 17.672 -7.641 1 89.44 86 ALA A C 1
ATOM 682 O O . ALA A 1 86 ? -6.734 18.438 -7.438 1 89.44 86 ALA A O 1
ATOM 683 N N . ASN A 1 87 ? -8.844 18.031 -7.48 1 89.5 87 ASN A N 1
ATOM 684 C CA . ASN A 1 87 ? -9.227 19.391 -7.125 1 89.5 87 ASN A CA 1
ATOM 685 C C . ASN A 1 87 ? -8.75 19.766 -5.719 1 89.5 87 ASN A C 1
ATOM 687 O O . ASN A 1 87 ? -8.352 20.891 -5.473 1 89.5 87 ASN A O 1
ATOM 691 N N . ARG A 1 88 ? -8.789 18.781 -4.828 1 90 88 ARG A N 1
ATOM 692 C CA . ARG A 1 88 ? -8.344 19.016 -3.461 1 90 88 ARG A CA 1
ATOM 693 C C . ARG A 1 88 ? -6.84 19.281 -3.414 1 90 88 ARG A C 1
ATOM 695 O O . ARG A 1 88 ? -6.375 20.094 -2.609 1 90 88 ARG A O 1
ATOM 702 N N . LEU A 1 89 ? -6.137 18.656 -4.215 1 90.12 89 LEU A N 1
ATOM 703 C CA . LEU A 1 89 ? -4.68 18.75 -4.207 1 90.12 89 LEU A CA 1
ATOM 704 C C . LEU A 1 89 ? -4.23 20.156 -4.598 1 90.12 89 LEU A C 1
ATOM 706 O O . LEU A 1 89 ? -3.209 20.641 -4.113 1 90.12 89 LEU A O 1
ATOM 710 N N . PHE A 1 90 ? -5.012 20.766 -5.367 1 86.44 90 PHE A N 1
ATOM 711 C CA . PHE A 1 90 ? -4.66 22.078 -5.871 1 86.44 90 PHE A CA 1
ATOM 712 C C . PHE A 1 90 ? -4.777 23.125 -4.77 1 86.44 90 PHE A C 1
ATOM 714 O O . PHE A 1 90 ? -4.121 24.172 -4.824 1 86.44 90 PHE A O 1
ATOM 721 N N . SER A 1 91 ? -5.473 22.8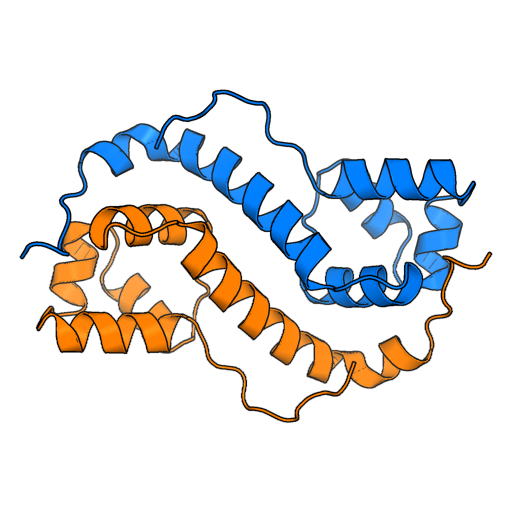44 -3.777 1 87.94 91 SER A N 1
ATOM 722 C CA . SER A 1 91 ? -5.758 23.828 -2.744 1 87.94 91 SER A CA 1
ATOM 723 C C . SER A 1 91 ? -4.773 23.719 -1.585 1 87.94 91 SER A C 1
ATOM 725 O O . SER A 1 91 ? -4.762 24.562 -0.687 1 87.94 91 SER A O 1
ATOM 727 N N . ILE A 1 92 ? -3.934 22.719 -1.615 1 90 92 ILE A N 1
ATOM 728 C CA . ILE A 1 92 ? -3.035 22.484 -0.49 1 90 92 ILE A CA 1
ATOM 729 C C . ILE A 1 92 ? -1.776 23.328 -0.647 1 90 92 ILE A C 1
ATOM 731 O O . ILE A 1 92 ? -1.143 23.328 -1.706 1 90 92 ILE A O 1
ATOM 735 N N . HIS A 1 93 ? -1.524 24.031 0.441 1 86 93 HIS A N 1
ATOM 736 C CA . HIS A 1 93 ? -0.306 24.844 0.46 1 86 93 HIS A CA 1
ATOM 737 C C . HIS A 1 93 ? 0.84 24.078 1.123 1 86 93 HIS A C 1
ATOM 739 O O . HIS A 1 93 ? 0.639 23.391 2.127 1 86 93 HIS A O 1
ATOM 745 N N . SER A 1 94 ? 2.02 24.234 0.517 1 84.62 94 SER A N 1
ATOM 746 C CA . SER A 1 94 ? 3.201 23.562 1.034 1 84.62 94 SER A CA 1
ATOM 747 C C . SER A 1 94 ? 3.604 24.109 2.398 1 84.62 94 SER A C 1
ATOM 749 O O . SER A 1 94 ? 3.57 25.312 2.621 1 84.62 94 SER A O 1
ATOM 751 N N . LEU A 1 95 ? 3.889 23.203 3.281 1 82.56 95 LEU A N 1
ATOM 752 C CA . LEU A 1 95 ? 4.352 23.578 4.613 1 82.56 95 LEU A CA 1
ATOM 753 C C . LEU A 1 95 ? 5.875 23.562 4.684 1 82.56 95 LEU A C 1
ATOM 755 O O . LEU A 1 95 ? 6.457 24 5.68 1 82.56 95 LEU A O 1
ATOM 759 N N . ALA A 1 96 ? 6.539 22.969 3.742 1 71.44 96 ALA A N 1
ATOM 760 C CA . ALA A 1 96 ? 7.992 22.844 3.762 1 71.44 96 ALA A CA 1
ATOM 761 C C . ALA A 1 96 ? 8.664 24.203 3.812 1 71.44 96 ALA A C 1
ATOM 763 O O . ALA A 1 96 ? 9.797 24.344 4.293 1 71.44 96 ALA A O 1
ATOM 764 N N . HIS A 1 97 ? 7.949 25.141 3.336 1 60.16 97 HIS A N 1
ATOM 765 C CA . HIS A 1 97 ? 8.586 26.453 3.326 1 60.16 97 HIS A CA 1
ATOM 766 C C . HIS A 1 97 ? 8.062 27.328 4.461 1 60.16 97 HIS A C 1
ATOM 768 O O . HIS A 1 97 ? 8.477 28.484 4.605 1 60.16 97 HIS A O 1
ATOM 774 N N . ALA A 1 98 ? 7.301 26.609 5.285 1 52.91 98 ALA A N 1
ATOM 775 C CA . ALA A 1 98 ? 6.832 27.531 6.32 1 52.91 98 ALA A CA 1
ATOM 776 C C . ALA A 1 98 ? 7.781 27.531 7.516 1 52.91 98 ALA A C 1
ATOM 778 O O . ALA A 1 98 ? 8.453 26.531 7.793 1 52.91 98 ALA A O 1
ATOM 779 N N . MET B 1 1 ? 13.445 -14.617 3.592 1 37.91 1 MET B N 1
ATOM 780 C CA . MET B 1 1 ? 13.969 -13.258 3.662 1 37.91 1 MET B CA 1
ATOM 781 C C . MET B 1 1 ? 13.992 -12.758 5.102 1 37.91 1 MET B C 1
ATOM 783 O O . MET B 1 1 ? 12.969 -12.766 5.785 1 37.91 1 MET B O 1
ATOM 787 N N . ILE B 1 2 ? 15.078 -12.688 5.746 1 43.19 2 ILE B N 1
ATOM 788 C CA . ILE B 1 2 ? 15.297 -12.789 7.188 1 43.19 2 ILE B CA 1
ATOM 789 C C . ILE B 1 2 ? 14.539 -11.672 7.906 1 43.19 2 ILE B C 1
ATOM 791 O O . ILE B 1 2 ? 14.562 -10.523 7.473 1 43.19 2 ILE B O 1
ATOM 795 N N . TYR B 1 3 ? 13.477 -12.047 8.523 1 52.84 3 TYR B N 1
ATOM 796 C CA . TYR B 1 3 ? 12.781 -11.25 9.531 1 52.84 3 TYR B CA 1
ATOM 797 C C . TYR B 1 3 ? 13.758 -10.367 10.297 1 52.84 3 TYR B C 1
ATOM 799 O O . TYR B 1 3 ? 14.664 -10.867 10.961 1 52.84 3 TYR B O 1
ATOM 807 N N . ASN B 1 4 ? 14.289 -9.461 9.703 1 55.31 4 ASN B N 1
ATOM 808 C CA . ASN B 1 4 ? 15.359 -8.852 10.484 1 55.31 4 ASN B CA 1
ATOM 809 C C . ASN B 1 4 ? 14.914 -8.547 11.906 1 55.31 4 ASN B C 1
ATOM 811 O O . ASN B 1 4 ? 15.695 -8.016 12.703 1 55.31 4 ASN B O 1
ATOM 815 N N . GLY B 1 5 ? 13.758 -9.203 12.312 1 64.75 5 GLY B N 1
ATOM 816 C CA . GLY B 1 5 ? 13.383 -9.102 13.711 1 64.75 5 GLY B CA 1
ATOM 817 C C . GLY B 1 5 ? 13.156 -7.672 14.172 1 64.75 5 GLY B C 1
ATOM 818 O O . GLY B 1 5 ? 13 -7.418 15.367 1 64.75 5 GLY B O 1
ATOM 819 N N . LEU B 1 6 ? 13.336 -6.734 13.148 1 76.88 6 LEU B N 1
ATOM 820 C CA . LEU B 1 6 ? 13.219 -5.367 13.641 1 76.88 6 LEU B CA 1
ATOM 821 C C . LEU B 1 6 ? 11.75 -4.965 13.781 1 76.88 6 LEU B C 1
ATOM 823 O O . LEU B 1 6 ? 10.898 -5.477 13.055 1 76.88 6 LEU B O 1
ATOM 827 N N . THR B 1 7 ? 11.383 -4.141 14.734 1 91.44 7 THR B N 1
ATOM 828 C CA . THR B 1 7 ? 10.047 -3.643 15.047 1 91.44 7 THR B CA 1
ATOM 829 C C . THR B 1 7 ? 9.492 -2.828 13.883 1 91.44 7 THR B C 1
ATOM 831 O O . THR B 1 7 ? 10.18 -1.961 13.344 1 91.44 7 THR B O 1
ATOM 834 N N . PRO B 1 8 ? 8.352 -3.242 13.43 1 96.06 8 PRO B N 1
ATOM 835 C CA . PRO B 1 8 ? 7.734 -2.434 12.383 1 96.06 8 PRO B CA 1
ATOM 836 C C . PRO B 1 8 ? 7.543 -0.976 12.789 1 96.06 8 PRO B C 1
ATOM 838 O O . PRO B 1 8 ? 7.18 -0.697 13.938 1 96.06 8 PRO B O 1
ATOM 841 N N . ILE B 1 9 ? 7.863 -0.078 11.938 1 97.62 9 ILE B N 1
ATOM 842 C CA . ILE B 1 9 ? 7.676 1.344 12.203 1 97.62 9 ILE B CA 1
ATOM 843 C C . ILE B 1 9 ? 6.559 1.892 11.32 1 97.62 9 ILE B C 1
ATOM 845 O O . ILE B 1 9 ? 6.668 1.871 10.086 1 97.62 9 ILE B O 1
ATOM 849 N N . HIS B 1 10 ? 5.496 2.32 11.938 1 98.69 10 HIS B N 1
ATOM 850 C CA . HIS B 1 10 ? 4.367 2.879 11.211 1 98.69 10 HIS B CA 1
ATOM 851 C C . HIS B 1 10 ? 4.719 4.23 10.594 1 98.69 10 HIS B C 1
ATOM 853 O O . HIS B 1 10 ? 5.41 5.035 11.219 1 98.69 10 HIS B O 1
ATOM 859 N N . PRO B 1 11 ? 4.203 4.562 9.383 1 98.75 11 PRO B N 1
ATOM 860 C CA . PRO B 1 11 ? 4.469 5.867 8.773 1 98.75 11 PRO B CA 1
ATOM 861 C C . PRO B 1 11 ? 4.062 7.031 9.68 1 98.75 11 PRO B C 1
ATOM 863 O O . PRO B 1 11 ? 4.633 8.125 9.578 1 98.75 11 PRO B O 1
ATOM 866 N N . GLY B 1 12 ? 3.078 6.797 10.508 1 98.81 12 GLY B N 1
ATOM 867 C CA . GLY B 1 12 ? 2.645 7.836 11.43 1 98.81 12 GLY B CA 1
ATOM 868 C C . GLY B 1 12 ? 3.768 8.367 12.305 1 98.81 12 GLY B C 1
ATOM 869 O O . GLY B 1 12 ? 3.738 9.523 12.727 1 98.81 12 GLY B O 1
ATOM 870 N N . GLU B 1 13 ? 4.719 7.535 12.688 1 98.62 13 GLU B N 1
ATOM 871 C CA . GLU B 1 13 ? 5.871 7.965 13.469 1 98.62 13 GLU B CA 1
ATOM 872 C C . GLU B 1 13 ? 6.691 9.008 12.711 1 98.62 13 GLU B C 1
ATOM 874 O O . GLU B 1 13 ? 7.172 9.977 13.305 1 98.62 13 GLU B O 1
ATOM 879 N N . TYR B 1 14 ? 6.82 8.836 11.445 1 98.38 14 TYR B N 1
ATOM 880 C CA . TYR B 1 14 ? 7.547 9.781 10.602 1 98.38 14 TYR B CA 1
ATOM 881 C C . TYR B 1 14 ? 6.785 11.102 10.477 1 98.38 14 TYR B C 1
ATOM 883 O O . TYR B 1 14 ? 7.387 12.172 10.484 1 98.38 14 TYR B O 1
ATOM 891 N N . LEU B 1 15 ? 5.496 10.922 10.312 1 98.62 15 LEU B N 1
ATOM 892 C CA . LEU B 1 15 ? 4.676 12.125 10.281 1 98.62 15 LEU B CA 1
ATOM 893 C C . LEU B 1 15 ? 4.844 12.938 11.562 1 98.62 15 LEU B C 1
ATOM 895 O O . LEU B 1 15 ? 5.043 14.148 11.516 1 98.62 15 LEU B O 1
ATOM 899 N N . ALA B 1 16 ? 4.723 12.227 12.703 1 98.62 16 ALA B 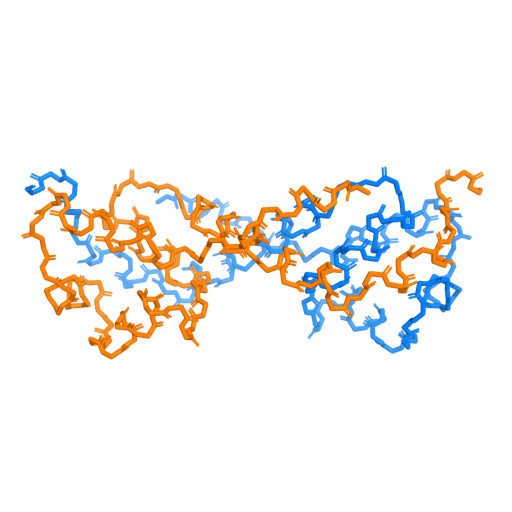N 1
ATOM 900 C CA . ALA B 1 16 ? 4.867 12.891 14 1 98.62 16 ALA B CA 1
ATOM 901 C C . ALA B 1 16 ? 6.199 13.625 14.094 1 98.62 16 ALA B C 1
ATOM 903 O O . ALA B 1 16 ? 6.25 14.773 14.531 1 98.62 16 ALA B O 1
ATOM 904 N N . GLU B 1 17 ? 7.207 12.992 13.719 1 98.12 17 GLU B N 1
ATOM 905 C CA . GLU B 1 17 ? 8.547 13.578 13.758 1 98.12 17 GLU B CA 1
ATOM 906 C C . GLU B 1 17 ? 8.633 14.812 12.867 1 98.12 17 GLU B C 1
ATOM 908 O O . GLU B 1 17 ? 9.211 15.828 13.258 1 98.12 17 GLU B O 1
ATOM 913 N N . LEU B 1 18 ? 8.125 14.711 11.688 1 97.06 18 LEU B N 1
ATOM 914 C CA . LEU B 1 18 ? 8.141 15.82 10.742 1 97.06 18 LEU B CA 1
ATOM 915 C C . LEU B 1 18 ? 7.383 17.016 11.297 1 97.06 18 LEU B C 1
ATOM 917 O O . LEU B 1 18 ? 7.863 18.156 11.219 1 97.06 18 LEU B O 1
ATOM 921 N N . LEU B 1 19 ? 6.23 16.75 11.805 1 97.62 19 LEU B N 1
ATOM 922 C CA . LEU B 1 19 ? 5.422 17.828 12.367 1 97.62 19 LEU B CA 1
ATOM 923 C C . LEU B 1 19 ? 6.148 18.5 13.531 1 97.62 19 LEU B C 1
ATOM 925 O O . LEU B 1 19 ? 6.125 19.719 13.656 1 97.62 19 LEU B O 1
ATOM 929 N N . GLU B 1 20 ? 6.734 17.703 14.336 1 97.5 20 GLU B N 1
ATOM 930 C CA . GLU B 1 20 ? 7.512 18.25 15.445 1 97.5 20 GLU B CA 1
ATOM 931 C C . GLU B 1 20 ? 8.656 19.125 14.945 1 97.5 20 GLU B C 1
ATOM 933 O O . GLU B 1 20 ? 8.883 20.219 15.461 1 97.5 20 GLU B O 1
ATOM 938 N N . GLU B 1 21 ? 9.352 18.672 14 1 96.19 21 GLU B N 1
ATOM 939 C CA . GLU B 1 21 ? 10.469 19.406 13.422 1 96.19 21 GLU B CA 1
ATOM 940 C C . GLU B 1 21 ? 10.008 20.75 12.844 1 96.19 21 GLU B C 1
ATOM 942 O O . GLU B 1 21 ? 10.727 21.75 12.945 1 96.19 21 GLU B O 1
ATOM 947 N N . LEU B 1 22 ? 8.844 20.734 12.305 1 95.06 22 LEU B N 1
ATOM 948 C CA . LEU B 1 22 ? 8.32 21.938 11.656 1 95.06 22 LEU B CA 1
ATOM 949 C C . LEU B 1 22 ? 7.535 22.781 12.648 1 95.06 22 LEU B C 1
ATOM 951 O O . LEU B 1 22 ? 7.047 23.859 12.297 1 95.06 22 LEU B O 1
ATOM 955 N N . HIS B 1 23 ? 7.414 22.266 13.883 1 96.81 23 HIS B N 1
ATOM 956 C CA . HIS B 1 23 ? 6.668 22.953 14.93 1 96.81 23 HIS B CA 1
ATOM 957 C C . HIS B 1 23 ? 5.227 23.219 14.5 1 96.81 23 HIS B C 1
ATOM 959 O O . HIS B 1 23 ? 4.715 24.328 14.688 1 96.81 23 HIS B O 1
ATOM 965 N N . ILE B 1 24 ? 4.613 22.203 13.953 1 96.25 24 ILE B N 1
ATOM 966 C CA . ILE B 1 24 ? 3.229 22.234 13.5 1 96.25 24 ILE B CA 1
ATOM 967 C C . ILE B 1 24 ? 2.393 21.266 14.32 1 96.25 24 ILE B C 1
ATOM 969 O O . ILE B 1 24 ? 2.828 20.141 14.594 1 96.25 24 ILE B O 1
ATOM 973 N N . SER B 1 25 ? 1.273 21.766 14.781 1 97.56 25 SER B N 1
ATOM 974 C CA . SER B 1 25 ? 0.393 20.875 15.516 1 97.56 25 SER B CA 1
ATOM 975 C C . SER B 1 25 ? -0.337 19.922 14.57 1 97.56 25 SER B C 1
ATOM 977 O O . SER B 1 25 ? -0.516 20.219 13.391 1 97.56 25 SER B O 1
ATOM 979 N N . GLN B 1 26 ? -0.723 18.734 15.086 1 98.25 26 GLN B N 1
ATOM 980 C CA . GLN B 1 26 ? -1.499 17.781 14.305 1 98.25 26 GLN B CA 1
ATOM 981 C C . GLN B 1 26 ? -2.795 18.406 13.805 1 98.25 26 GLN B C 1
ATOM 983 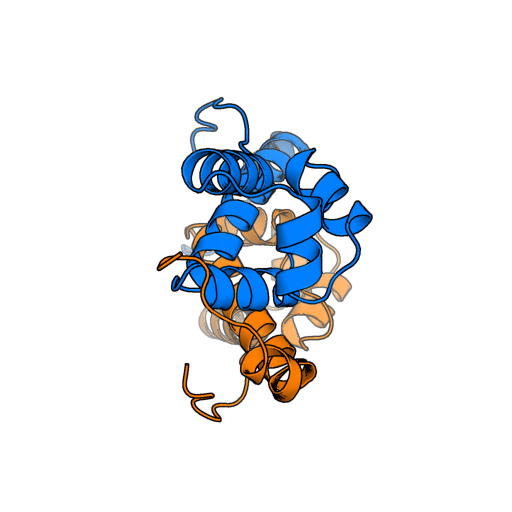O O . GLN B 1 26 ? -3.209 18.156 12.664 1 98.25 26 GLN B O 1
ATOM 988 N N . ALA B 1 27 ? -3.391 19.219 14.633 1 97.75 27 ALA B N 1
ATOM 989 C CA . ALA B 1 27 ? -4.645 19.875 14.289 1 97.75 27 ALA B CA 1
ATOM 990 C C . ALA B 1 27 ? -4.453 20.844 13.125 1 97.75 27 ALA B C 1
ATOM 992 O O . ALA B 1 27 ? -5.254 20.859 12.188 1 97.75 27 ALA B O 1
ATOM 993 N N . LEU B 1 28 ? -3.432 21.672 13.188 1 96.44 28 LEU B N 1
ATOM 994 C CA . LEU B 1 28 ? -3.135 22.625 12.117 1 96.44 28 LEU B CA 1
ATOM 995 C C . LEU B 1 28 ? -2.828 21.875 10.812 1 96.44 28 LEU B C 1
ATOM 997 O O . LEU B 1 28 ? -3.299 22.281 9.75 1 96.44 28 LEU B O 1
ATOM 1001 N N . PHE B 1 29 ? -2.033 20.859 10.898 1 98 29 PHE B N 1
ATOM 1002 C CA . PHE B 1 29 ? -1.717 20.047 9.727 1 98 29 PHE B CA 1
ATOM 1003 C C . PHE B 1 29 ? -2.984 19.484 9.102 1 98 29 PHE B C 1
ATOM 1005 O O . PHE B 1 29 ? -3.174 19.547 7.887 1 98 29 PHE B O 1
ATOM 1012 N N . ALA B 1 30 ? -3.846 18.875 9.938 1 98 30 ALA B N 1
ATOM 1013 C CA . ALA B 1 30 ? -5.105 18.297 9.469 1 98 30 ALA B CA 1
ATOM 1014 C C . ALA B 1 30 ? -5.922 19.328 8.695 1 98 30 ALA B C 1
ATOM 1016 O O . ALA B 1 30 ? -6.426 19.047 7.605 1 98 30 ALA B O 1
ATOM 1017 N N . ARG B 1 31 ? -6 20.484 9.227 1 95.5 31 ARG B N 1
ATOM 1018 C CA . ARG B 1 31 ? -6.73 21.562 8.57 1 95.5 31 ARG B CA 1
ATOM 1019 C C . ARG B 1 31 ? -6.074 21.938 7.25 1 95.5 31 ARG B C 1
ATOM 1021 O O . ARG B 1 31 ? -6.766 22.203 6.266 1 95.5 31 ARG B O 1
ATOM 1028 N N . THR B 1 32 ? -4.793 21.984 7.238 1 94.69 32 THR B N 1
ATOM 1029 C CA . THR B 1 32 ? -4.035 22.375 6.055 1 94.69 32 THR B CA 1
ATOM 1030 C C . THR B 1 32 ? -4.332 21.438 4.891 1 94.69 32 THR B C 1
ATOM 1032 O O . THR B 1 32 ? -4.477 21.875 3.75 1 94.69 32 THR B O 1
ATOM 1035 N N . ILE B 1 33 ? -4.461 20.219 5.203 1 96.56 33 ILE B N 1
ATOM 1036 C CA . ILE B 1 33 ? -4.629 19.281 4.105 1 96.56 33 ILE B CA 1
ATOM 1037 C C . ILE B 1 33 ? -6.102 18.891 3.973 1 96.56 33 ILE B C 1
ATOM 1039 O O . ILE B 1 33 ? -6.453 18.016 3.176 1 96.56 33 ILE B O 1
ATOM 1043 N N . GLY B 1 34 ? -6.938 19.328 4.777 1 96 34 GLY B N 1
ATOM 1044 C CA . GLY B 1 34 ? -8.375 19.188 4.625 1 96 34 GLY B CA 1
ATOM 1045 C C . GLY B 1 34 ? -8.898 17.859 5.141 1 96 34 GLY B C 1
ATOM 1046 O O . GLY B 1 34 ? -9.766 17.234 4.516 1 96 34 GLY B O 1
ATOM 1047 N N . VAL B 1 35 ? -8.383 17.422 6.203 1 97.06 35 VAL B N 1
ATOM 1048 C CA . VAL B 1 35 ? -8.906 16.203 6.824 1 97.06 35 VAL B CA 1
ATOM 1049 C C . VAL B 1 35 ? -9.219 16.484 8.297 1 97.06 35 VAL B C 1
ATOM 1051 O O . VAL B 1 35 ? -8.828 17.516 8.844 1 97.06 35 VAL B O 1
ATOM 1054 N N . SER B 1 36 ? -9.922 15.523 8.883 1 98.12 36 SER B N 1
ATOM 1055 C CA . SER B 1 36 ? -10.258 15.688 10.297 1 98.12 36 SER B CA 1
ATOM 1056 C C . SER B 1 36 ? -9.031 15.5 11.18 1 98.12 36 SER B C 1
ATOM 1058 O O . SER B 1 36 ? -8.188 14.648 10.914 1 98.12 36 SER B O 1
ATOM 1060 N N . PRO B 1 37 ? -8.93 16.281 12.25 1 98.31 37 PRO B N 1
ATOM 1061 C CA . PRO B 1 37 ? -7.84 16.062 13.219 1 98.31 37 PRO B CA 1
ATOM 1062 C C . PRO B 1 37 ? -7.805 14.648 13.766 1 98.31 37 PRO B C 1
ATOM 1064 O O . PRO B 1 37 ? -6.727 14.109 14.039 1 98.31 37 PRO B O 1
ATOM 1067 N N . MET B 1 38 ? -8.898 14.094 13.883 1 98.69 38 MET B N 1
ATOM 1068 C CA . MET B 1 38 ? -8.969 12.727 14.383 1 98.69 38 MET B CA 1
ATOM 1069 C C . MET B 1 38 ? -8.242 11.766 13.445 1 98.69 38 MET B C 1
ATOM 1071 O O . MET B 1 38 ? -7.574 10.836 13.898 1 98.69 38 MET B O 1
ATOM 1075 N N . ARG B 1 39 ? -8.391 11.953 12.195 1 98.56 39 ARG B N 1
ATOM 1076 C CA . ARG B 1 39 ? -7.742 11.094 11.211 1 98.56 39 ARG B CA 1
ATOM 1077 C C . ARG B 1 39 ? -6.223 11.156 11.344 1 98.56 39 ARG B C 1
ATOM 1079 O O . ARG B 1 39 ? -5.551 10.125 11.32 1 98.56 39 ARG B O 1
ATOM 1086 N N . ILE B 1 40 ? -5.734 12.375 11.469 1 98.75 40 ILE B N 1
ATOM 1087 C CA . ILE B 1 40 ? -4.297 12.562 11.641 1 98.75 40 ILE B CA 1
ATOM 1088 C C . ILE B 1 40 ? -3.848 11.93 12.953 1 98.75 40 ILE B C 1
ATOM 1090 O O . ILE B 1 40 ? -2.814 11.258 13.008 1 98.75 40 ILE B O 1
ATOM 1094 N N . SER B 1 41 ? -4.598 12.18 14.008 1 98.75 41 SER B N 1
ATOM 1095 C CA . SER B 1 41 ? -4.273 11.586 15.305 1 98.75 41 SER B CA 1
ATOM 1096 C C . SER B 1 41 ? -4.168 10.07 15.203 1 98.75 41 SER B C 1
ATOM 1098 O O . SER B 1 41 ? -3.219 9.469 15.719 1 98.75 41 SER B O 1
ATOM 1100 N N . HIS B 1 42 ? -5.145 9.438 14.5 1 98.88 42 HIS B N 1
ATOM 1101 C CA . HIS B 1 42 ? -5.156 7.984 14.344 1 98.88 42 HIS B CA 1
ATOM 1102 C C . HIS B 1 42 ? -3.965 7.508 13.523 1 98.88 42 HIS B C 1
ATOM 1104 O O . HIS B 1 42 ? -3.43 6.422 13.766 1 98.88 42 HIS B O 1
ATOM 1110 N N . ILE B 1 43 ? -3.52 8.281 12.523 1 98.88 43 ILE B N 1
ATOM 1111 C CA . ILE B 1 43 ? -2.361 7.93 11.711 1 98.88 43 ILE B CA 1
ATOM 1112 C C . ILE B 1 43 ? -1.094 7.996 12.562 1 98.88 43 ILE B C 1
ATOM 1114 O O . ILE B 1 43 ? -0.289 7.062 12.562 1 98.88 43 ILE B O 1
ATOM 1118 N N . VAL B 1 44 ? -0.954 9.07 13.344 1 98.75 44 VAL B N 1
ATOM 1119 C CA . VAL B 1 44 ? 0.225 9.297 14.172 1 98.75 44 VAL B CA 1
ATOM 1120 C C . VAL B 1 44 ? 0.321 8.211 15.242 1 98.75 44 VAL B C 1
ATOM 1122 O O . VAL B 1 44 ? 1.418 7.77 15.594 1 98.75 44 VAL B O 1
ATOM 1125 N N . LYS B 1 45 ? -0.758 7.723 15.703 1 98.38 45 LYS B N 1
ATOM 1126 C CA . LYS B 1 45 ? -0.805 6.695 16.734 1 98.38 45 LYS B CA 1
ATOM 1127 C C . LYS B 1 45 ? -0.735 5.297 16.125 1 98.38 45 LYS B C 1
ATOM 1129 O O . LYS B 1 45 ? -0.779 4.301 16.859 1 98.38 45 LYS B O 1
ATOM 1134 N N . GLY B 1 46 ? -0.685 5.203 14.859 1 98.38 46 GLY B N 1
ATOM 1135 C CA . GLY B 1 46 ? -0.542 3.926 14.188 1 98.38 46 GLY B CA 1
ATOM 1136 C C . GLY B 1 46 ? -1.835 3.133 14.125 1 98.38 46 GLY B C 1
ATOM 1137 O O . GLY B 1 46 ? -1.816 1.922 13.898 1 98.38 46 GLY B O 1
ATOM 1138 N N . LYS B 1 47 ? -2.955 3.768 14.32 1 98.5 47 LYS B N 1
ATOM 1139 C CA . LYS B 1 47 ? -4.242 3.082 14.383 1 98.5 47 LYS B CA 1
ATOM 1140 C C . LYS B 1 47 ? -4.879 2.984 12.992 1 98.5 47 LYS B C 1
ATOM 1142 O O . LYS B 1 47 ? -5.797 2.191 12.781 1 98.5 47 LYS B O 1
ATOM 1147 N N . ARG B 1 48 ? -4.504 3.773 12.062 1 98.56 48 ARG B N 1
ATOM 1148 C CA . ARG B 1 48 ? -4.984 3.775 10.68 1 98.56 48 ARG B CA 1
ATOM 1149 C C . ARG B 1 48 ? -3.824 3.883 9.695 1 98.56 48 ARG B C 1
ATOM 1151 O O . ARG B 1 48 ? -2.787 4.469 10.016 1 98.56 48 ARG B O 1
ATOM 1158 N N . PRO B 1 49 ? -4.004 3.318 8.555 1 98.69 49 PRO B N 1
ATOM 1159 C CA . PRO B 1 49 ? -2.928 3.369 7.562 1 98.69 49 PRO B CA 1
ATOM 1160 C C . PRO B 1 49 ? -2.863 4.707 6.828 1 98.69 49 PRO B C 1
ATOM 1162 O O . PRO B 1 49 ? -3.855 5.438 6.781 1 98.69 49 PRO B O 1
ATOM 1165 N N . VAL B 1 50 ? -1.673 5.023 6.312 1 98.81 50 VAL B N 1
ATOM 1166 C CA . VAL B 1 50 ? -1.562 6.051 5.281 1 98.81 50 VAL B CA 1
ATOM 1167 C C . VAL B 1 50 ? -2.064 5.5 3.949 1 98.81 50 VAL B C 1
ATOM 1169 O O . VAL B 1 50 ? -1.408 4.66 3.33 1 98.81 50 VAL B O 1
ATOM 1172 N N . THR B 1 51 ? -3.219 5.922 3.521 1 98.5 51 THR B N 1
ATOM 1173 C CA . THR B 1 51 ? -3.807 5.512 2.252 1 98.5 51 THR B CA 1
ATOM 1174 C C . THR B 1 51 ? -3.211 6.312 1.097 1 98.5 51 THR B C 1
ATOM 1176 O O . THR B 1 51 ? -2.461 7.266 1.318 1 98.5 51 THR B O 1
ATOM 1179 N N . ALA B 1 52 ? -3.535 5.934 -0.14 1 98.44 52 ALA B N 1
ATOM 1180 C CA . ALA B 1 52 ? -3.086 6.66 -1.324 1 98.44 52 ALA B CA 1
ATOM 1181 C C . ALA B 1 52 ? -3.545 8.117 -1.282 1 98.44 52 ALA B C 1
ATOM 1183 O O . ALA B 1 52 ? -2.787 9.023 -1.636 1 98.44 52 ALA B O 1
ATOM 1184 N N . GLU B 1 53 ? -4.734 8.305 -0.875 1 98.06 53 GLU B N 1
ATOM 1185 C CA . GLU B 1 53 ? -5.25 9.664 -0.74 1 98.06 53 GLU B CA 1
ATOM 1186 C C . GLU B 1 53 ? -4.398 10.484 0.228 1 98.06 53 GLU B C 1
ATOM 1188 O O . GLU B 1 53 ? -3.965 11.586 -0.101 1 98.06 53 GLU B O 1
ATOM 1193 N N . LEU B 1 54 ? -4.16 9.922 1.378 1 98.31 54 LEU B N 1
ATOM 1194 C CA . LEU B 1 54 ? -3.363 10.633 2.375 1 98.31 54 LEU B CA 1
ATOM 1195 C C . LEU B 1 54 ? -1.939 10.852 1.877 1 98.31 54 LEU B C 1
ATOM 1197 O O . LEU B 1 54 ? -1.35 11.906 2.121 1 98.31 54 LEU B O 1
ATOM 1201 N N . ALA B 1 55 ? -1.422 9.859 1.225 1 98.62 55 ALA B N 1
ATOM 1202 C CA . ALA B 1 55 ? -0.069 9.977 0.688 1 98.62 55 ALA B CA 1
ATOM 1203 C C . ALA B 1 55 ? 0.041 11.172 -0.263 1 98.62 55 ALA B C 1
ATOM 1205 O O . ALA B 1 55 ? 1.028 11.906 -0.234 1 98.62 55 ALA B O 1
ATOM 1206 N N . LEU B 1 56 ? -0.945 11.344 -1.091 1 97.94 56 LEU B N 1
ATOM 1207 C CA . LEU B 1 56 ? -0.973 12.469 -2.021 1 97.94 56 LEU B CA 1
ATOM 1208 C C . LEU B 1 56 ? -1.04 13.789 -1.272 1 97.94 56 LEU B C 1
ATOM 1210 O O . LEU B 1 56 ? -0.316 14.734 -1.603 1 97.94 56 LEU B O 1
ATOM 1214 N N . LEU B 1 57 ? -1.874 13.836 -0.281 1 97.62 57 LEU B N 1
ATOM 1215 C CA . LEU B 1 57 ? -2.033 15.047 0.511 1 97.62 57 LEU B CA 1
ATOM 1216 C C . LEU B 1 57 ? -0.75 15.383 1.264 1 97.62 57 LEU B C 1
ATOM 1218 O O . LEU B 1 57 ? -0.307 16.531 1.268 1 97.62 57 LEU B O 1
ATOM 1222 N N . PHE B 1 58 ? -0.163 14.359 1.891 1 97.81 58 PHE B N 1
ATOM 1223 C CA . PHE B 1 58 ? 1.091 14.547 2.611 1 97.81 58 PHE B CA 1
ATOM 1224 C C . PHE B 1 58 ? 2.182 15.055 1.677 1 97.81 58 PHE B C 1
ATOM 1226 O O . PHE B 1 58 ? 2.893 16.016 2.004 1 97.81 58 PHE B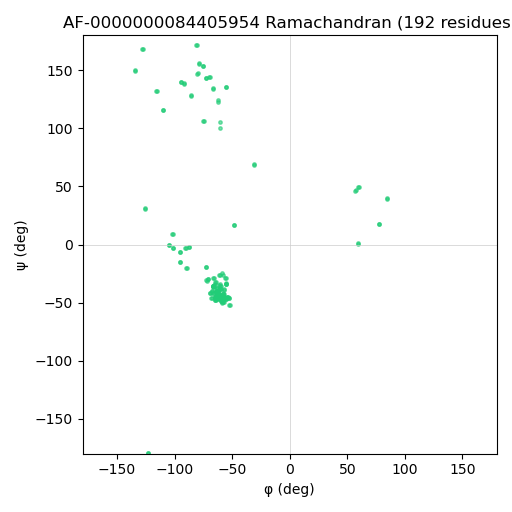 O 1
ATOM 1233 N N . ALA B 1 59 ? 2.287 14.43 0.59 1 96.75 59 ALA B N 1
ATOM 1234 C CA . ALA B 1 59 ? 3.326 14.766 -0.379 1 96.75 59 ALA B CA 1
ATOM 1235 C C . ALA B 1 59 ? 3.215 16.219 -0.816 1 96.75 59 ALA B C 1
ATOM 1237 O O . ALA B 1 59 ? 4.223 16.922 -0.936 1 96.75 59 ALA B O 1
ATOM 1238 N N . LYS B 1 60 ? 2.045 16.625 -1.071 1 95 60 LYS B N 1
ATOM 1239 C CA . LYS B 1 60 ? 1.818 18 -1.471 1 95 60 LYS B CA 1
ATOM 1240 C C . LYS B 1 60 ? 2.205 18.969 -0.354 1 95 60 LYS B C 1
ATOM 1242 O O . LYS B 1 60 ? 2.887 19.969 -0.597 1 95 60 LYS B O 1
ATOM 1247 N N . ALA B 1 61 ? 1.799 18.656 0.809 1 95.88 61 ALA B N 1
ATOM 1248 C CA . ALA B 1 61 ? 2.047 19.531 1.953 1 95.88 61 ALA B CA 1
ATOM 1249 C C . ALA B 1 61 ? 3.539 19.609 2.268 1 95.88 61 ALA B C 1
ATOM 1251 O O . ALA B 1 61 ? 4.043 20.672 2.639 1 95.88 61 ALA B O 1
ATOM 1252 N N . PHE B 1 62 ? 4.262 18.516 2.096 1 96.38 62 PHE B N 1
ATOM 1253 C CA . PHE B 1 62 ? 5.656 18.438 2.523 1 96.38 62 PHE B CA 1
ATOM 1254 C C . PHE B 1 62 ? 6.594 18.516 1.325 1 96.38 62 PHE B C 1
ATOM 1256 O O . PHE B 1 62 ? 7.812 18.422 1.478 1 96.38 62 PHE B O 1
ATOM 1263 N N . GLU B 1 63 ? 6.113 18.625 0.117 1 94.06 63 GLU B N 1
ATOM 1264 C CA . GLU B 1 63 ? 6.887 18.672 -1.119 1 94.06 63 GLU B CA 1
ATOM 1265 C C . GLU B 1 63 ? 7.738 17.422 -1.292 1 94.06 63 GLU B C 1
ATOM 1267 O O . GLU B 1 63 ? 8.938 17.516 -1.549 1 94.06 63 GLU B O 1
ATOM 1272 N N . GLN B 1 64 ? 7.094 16.328 -1.127 1 95 64 GLN B N 1
ATOM 1273 C CA . GLN B 1 64 ? 7.68 15.008 -1.307 1 95 64 GLN B CA 1
ATOM 1274 C C . GLN B 1 64 ? 6.898 14.203 -2.336 1 95 64 GLN B C 1
ATOM 1276 O O . GLN B 1 64 ? 6 14.727 -2.996 1 95 64 GLN B O 1
ATOM 1281 N N . THR B 1 65 ? 7.352 13 -2.547 1 97.06 65 THR B N 1
ATOM 1282 C CA . THR B 1 65 ? 6.609 12.094 -3.418 1 97.06 65 THR B CA 1
ATOM 1283 C C . THR B 1 65 ? 5.633 11.242 -2.607 1 97.06 65 THR B C 1
ATOM 1285 O O . THR B 1 65 ? 5.945 10.82 -1.496 1 97.06 65 THR B O 1
ATOM 1288 N N . PRO B 1 66 ? 4.453 11.094 -3.184 1 98.12 66 PRO B N 1
ATOM 1289 C CA . PRO B 1 66 ? 3.512 10.234 -2.459 1 98.12 66 PRO B CA 1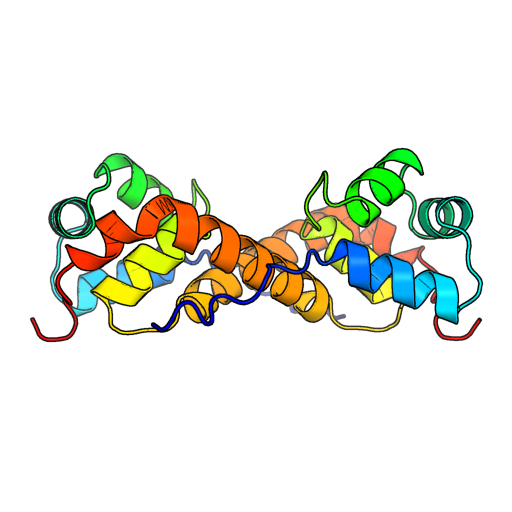
ATOM 1290 C C . PRO B 1 66 ? 4.023 8.805 -2.293 1 98.12 66 PRO B C 1
ATOM 1292 O O . PRO B 1 66 ? 3.664 8.125 -1.327 1 98.12 66 PRO B O 1
ATOM 1295 N N . GLN B 1 67 ? 4.859 8.359 -3.16 1 98.19 67 GLN B N 1
ATOM 1296 C CA . GLN B 1 67 ? 5.434 7.023 -3.072 1 98.19 67 GLN B CA 1
ATOM 1297 C C . GLN B 1 67 ? 6.242 6.852 -1.789 1 98.19 67 GLN B C 1
ATOM 1299 O O . GLN B 1 67 ? 6.293 5.758 -1.221 1 98.19 67 GLN B O 1
ATOM 1304 N N . TYR B 1 68 ? 6.871 7.895 -1.377 1 98 68 TYR B N 1
ATOM 1305 C CA . TYR B 1 68 ? 7.617 7.844 -0.125 1 98 68 TYR B CA 1
ATOM 1306 C C . TYR B 1 68 ? 6.742 7.32 1.01 1 98 68 TYR B C 1
ATOM 1308 O O . TYR B 1 68 ? 7.105 6.352 1.686 1 98 68 TYR B O 1
ATOM 1316 N N . TRP B 1 69 ? 5.602 7.879 1.203 1 98.69 69 TRP B N 1
ATOM 1317 C CA . TRP B 1 69 ? 4.684 7.539 2.287 1 98.69 69 TRP B CA 1
ATOM 1318 C C . TRP B 1 69 ? 4.133 6.129 2.107 1 98.69 69 TRP B C 1
ATOM 1320 O O . TRP B 1 69 ? 4.004 5.375 3.076 1 98.69 69 TRP B O 1
ATOM 1330 N N . LEU B 1 70 ? 3.793 5.797 0.899 1 98.69 70 LEU B N 1
ATOM 1331 C CA . LEU B 1 70 ? 3.225 4.473 0.668 1 98.69 70 LEU B CA 1
ATOM 1332 C C . LEU B 1 70 ? 4.285 3.389 0.831 1 98.69 70 LEU B C 1
ATOM 1334 O O . LEU B 1 70 ? 3.973 2.266 1.234 1 98.69 70 LEU B O 1
ATOM 1338 N N . ASN B 1 71 ? 5.523 3.725 0.543 1 98.12 71 ASN B N 1
ATOM 1339 C CA . ASN B 1 71 ? 6.594 2.764 0.783 1 98.12 71 ASN B CA 1
ATOM 1340 C C . ASN B 1 71 ? 6.793 2.506 2.273 1 98.12 71 ASN B C 1
ATOM 1342 O O . ASN B 1 71 ? 7.082 1.379 2.68 1 98.12 71 ASN B O 1
ATOM 1346 N N . LEU B 1 72 ? 6.703 3.545 3.057 1 98.31 72 LEU B N 1
ATOM 1347 C CA . LEU B 1 72 ? 6.754 3.365 4.504 1 98.31 72 LEU B CA 1
ATOM 1348 C C . LEU B 1 72 ? 5.625 2.455 4.977 1 98.31 72 LEU B C 1
ATOM 1350 O O . LEU B 1 72 ? 5.848 1.55 5.785 1 98.31 72 LEU B O 1
ATOM 1354 N N . GLN B 1 73 ? 4.445 2.703 4.453 1 98.75 73 GLN B N 1
ATOM 1355 C CA . GLN B 1 73 ? 3.291 1.888 4.809 1 98.75 73 GLN B CA 1
ATOM 1356 C C . GLN B 1 73 ? 3.49 0.436 4.387 1 98.75 73 GLN B C 1
ATOM 1358 O O . GLN B 1 73 ? 3.197 -0.486 5.148 1 98.75 73 GLN B O 1
ATOM 1363 N N . ALA B 1 74 ? 3.965 0.289 3.188 1 98.44 74 ALA B N 1
ATOM 1364 C CA . ALA B 1 74 ? 4.215 -1.055 2.674 1 98.44 74 ALA B CA 1
ATOM 1365 C C . ALA B 1 74 ? 5.219 -1.799 3.547 1 98.44 74 ALA B C 1
ATOM 1367 O O . ALA B 1 74 ? 5.027 -2.977 3.857 1 98.44 74 ALA B O 1
ATOM 1368 N N . SER B 1 75 ? 6.297 -1.114 3.879 1 97.94 75 SER B N 1
ATOM 1369 C CA . SER B 1 75 ? 7.309 -1.725 4.734 1 97.94 75 SER B CA 1
ATOM 1370 C C . SER B 1 75 ? 6.711 -2.156 6.07 1 97.94 75 SER B C 1
ATOM 1372 O O . SER B 1 75 ? 6.996 -3.252 6.559 1 97.94 75 SER B O 1
ATOM 1374 N N . TYR B 1 76 ? 5.949 -1.298 6.633 1 98.31 76 TYR B N 1
ATOM 1375 C CA . TYR B 1 76 ? 5.266 -1.599 7.887 1 98.31 76 TYR B CA 1
ATOM 1376 C C . TYR B 1 76 ? 4.352 -2.809 7.73 1 98.31 76 TYR B C 1
ATOM 1378 O O . TYR B 1 76 ? 4.41 -3.746 8.531 1 98.31 76 TYR B O 1
ATOM 1386 N N . ASP B 1 77 ? 3.537 -2.814 6.672 1 98.25 77 ASP B N 1
ATOM 1387 C CA . ASP B 1 77 ? 2.568 -3.881 6.43 1 98.25 77 ASP B CA 1
ATOM 1388 C C . ASP B 1 77 ? 3.27 -5.219 6.203 1 98.25 77 ASP B C 1
ATOM 1390 O O . ASP B 1 77 ? 2.781 -6.262 6.645 1 98.25 77 ASP B O 1
ATOM 1394 N N . LEU B 1 78 ? 4.297 -5.156 5.477 1 97.88 78 LEU B N 1
ATOM 1395 C CA . LEU B 1 78 ? 5.035 -6.379 5.184 1 97.88 78 LEU B CA 1
ATOM 1396 C C . LEU B 1 78 ? 5.578 -7.008 6.461 1 97.88 78 LEU B C 1
ATOM 1398 O O . LEU B 1 78 ? 5.52 -8.227 6.633 1 97.88 78 LEU B O 1
ATOM 1402 N N . LYS B 1 79 ? 6.141 -6.176 7.316 1 96.69 79 LYS B N 1
ATOM 1403 C CA . LYS B 1 79 ? 6.684 -6.695 8.57 1 96.69 79 LYS B CA 1
ATOM 1404 C C . LYS B 1 79 ? 5.586 -7.324 9.422 1 96.69 79 LYS B C 1
ATOM 1406 O O . LYS B 1 79 ? 5.781 -8.391 10.008 1 96.69 79 LYS B O 1
ATOM 1411 N N . ILE B 1 80 ? 4.445 -6.684 9.492 1 96.75 80 ILE B N 1
ATOM 1412 C CA . ILE B 1 80 ? 3.318 -7.211 10.258 1 96.75 80 ILE B CA 1
ATOM 1413 C C . ILE B 1 80 ? 2.852 -8.531 9.648 1 96.75 80 ILE B C 1
ATOM 1415 O O . ILE B 1 80 ? 2.662 -9.516 10.359 1 96.75 80 ILE B O 1
ATOM 1419 N N . ALA B 1 81 ? 2.689 -8.547 8.344 1 96.88 81 ALA B N 1
ATOM 1420 C CA . ALA B 1 81 ? 2.193 -9.727 7.641 1 96.88 81 ALA B CA 1
ATOM 1421 C C . ALA B 1 81 ? 3.176 -10.891 7.758 1 96.88 81 ALA B C 1
ATOM 1423 O O . ALA B 1 81 ? 2.766 -12.047 7.871 1 96.88 81 ALA B O 1
ATOM 1424 N N . GLU B 1 82 ? 4.41 -10.602 7.574 1 94.75 82 GLU B N 1
ATOM 1425 C CA . GLU B 1 82 ? 5.438 -11.641 7.656 1 94.75 82 GLU B CA 1
ATOM 1426 C C . GLU B 1 82 ? 5.336 -12.406 8.969 1 94.75 82 GLU B C 1
ATOM 1428 O O . GLU B 1 82 ? 5.453 -13.633 8.984 1 94.75 82 GLU B O 1
ATOM 1433 N N . LYS B 1 83 ? 5.184 -11.656 10.023 1 93.06 83 LYS B N 1
ATOM 1434 C CA . LYS B 1 83 ? 5.043 -12.305 11.32 1 93.06 83 LYS B CA 1
ATOM 1435 C C . LYS B 1 83 ? 3.779 -13.156 11.375 1 93.06 83 LYS B C 1
ATOM 1437 O O . LYS B 1 83 ? 3.785 -14.242 11.961 1 93.06 83 LYS B O 1
ATOM 1442 N N . SER B 1 84 ? 2.773 -12.719 10.797 1 93.75 84 SER B N 1
ATOM 1443 C CA . SER B 1 84 ? 1.473 -13.375 10.867 1 93.75 84 SER B CA 1
ATOM 1444 C C . SER B 1 84 ? 1.46 -14.664 10.055 1 93.75 84 SER B C 1
ATOM 1446 O O . SER B 1 84 ? 0.777 -15.625 10.414 1 93.75 84 SER B O 1
ATOM 1448 N N . ILE B 1 85 ? 2.258 -14.719 8.938 1 93.31 85 ILE B N 1
ATOM 1449 C CA . ILE B 1 85 ? 2.133 -15.883 8.062 1 93.31 85 ILE B CA 1
ATOM 1450 C C . ILE B 1 85 ? 3.504 -16.531 7.859 1 93.31 85 ILE B C 1
ATOM 1452 O O . ILE B 1 85 ? 3.775 -17.109 6.805 1 93.31 85 ILE B O 1
ATOM 1456 N N . ALA B 1 86 ? 4.324 -16.469 8.742 1 89.56 86 ALA B N 1
ATOM 1457 C CA . ALA B 1 86 ? 5.688 -16.984 8.664 1 89.56 86 ALA B CA 1
ATOM 1458 C C . ALA B 1 86 ? 5.688 -18.469 8.328 1 89.56 86 ALA B C 1
ATOM 1460 O O . ALA B 1 86 ? 6.441 -18.922 7.461 1 89.56 86 ALA B O 1
ATOM 1461 N N . ASN B 1 87 ? 4.914 -19.219 8.938 1 89.69 87 ASN B N 1
ATOM 1462 C CA . ASN B 1 87 ? 4.871 -20.656 8.75 1 89.69 87 ASN B CA 1
ATOM 1463 C C . ASN B 1 87 ? 4.379 -21.031 7.355 1 89.69 87 ASN B C 1
ATOM 1465 O O . ASN B 1 87 ? 4.859 -22 6.758 1 89.69 87 ASN B O 1
ATOM 1469 N N . ARG B 1 88 ? 3.439 -20.25 6.844 1 90.31 88 ARG B N 1
ATOM 1470 C CA . ARG B 1 88 ? 2.918 -20.5 5.504 1 90.31 88 ARG B CA 1
ATOM 1471 C C . ARG B 1 88 ? 3.99 -20.266 4.445 1 90.31 88 ARG B C 1
ATOM 1473 O O . ARG B 1 88 ? 4.039 -20.969 3.436 1 90.31 88 ARG B O 1
ATOM 1480 N N . LEU B 1 89 ? 4.793 -19.344 4.648 1 90.44 89 LEU B N 1
ATOM 1481 C CA . LEU B 1 89 ? 5.805 -18.969 3.67 1 90.44 89 LEU B CA 1
ATOM 1482 C C . LEU B 1 89 ? 6.828 -20.078 3.48 1 90.44 89 LEU B C 1
ATOM 1484 O O . LEU B 1 89 ? 7.359 -20.266 2.383 1 90.44 89 LEU B O 1
ATOM 1488 N N . PHE B 1 90 ? 7.004 -20.812 4.488 1 86.94 90 PHE B N 1
ATOM 1489 C CA . PHE B 1 90 ? 8 -21.875 4.457 1 86.94 90 PHE B CA 1
ATOM 1490 C C . PHE B 1 90 ? 7.535 -23.031 3.584 1 86.94 90 PHE B C 1
ATOM 1492 O O . PHE B 1 90 ? 8.359 -23.781 3.051 1 86.94 90 PHE B O 1
ATOM 1499 N N . SER B 1 91 ? 6.32 -23.109 3.344 1 88.25 91 SER B N 1
ATOM 1500 C CA . SER B 1 91 ? 5.766 -24.25 2.633 1 88.25 91 SER B CA 1
ATOM 1501 C C . SER B 1 91 ? 5.625 -23.969 1.142 1 88.25 91 SER B C 1
ATOM 1503 O O . SER B 1 91 ? 5.309 -24.859 0.357 1 88.25 91 SER B O 1
ATOM 1505 N N . ILE B 1 92 ? 5.887 -22.75 0.738 1 90.12 92 ILE B N 1
ATOM 1506 C CA . ILE B 1 92 ? 5.676 -22.375 -0.656 1 90.12 92 ILE B CA 1
ATOM 1507 C C . ILE B 1 92 ? 6.91 -22.734 -1.48 1 90.12 92 ILE B C 1
ATOM 1509 O O . ILE B 1 92 ? 8.031 -22.391 -1.114 1 90.12 92 ILE B O 1
ATOM 1513 N N . HIS B 1 93 ? 6.594 -23.453 -2.537 1 86.19 93 HIS B N 1
ATOM 1514 C CA . HIS B 1 93 ? 7.668 -23.812 -3.457 1 86.19 93 HIS B CA 1
ATOM 1515 C C . HIS B 1 93 ? 7.758 -22.812 -4.609 1 86.19 93 HIS B C 1
ATOM 1517 O O . HIS B 1 93 ? 6.734 -22.375 -5.133 1 86.19 93 HIS B O 1
ATOM 1523 N N . SER B 1 94 ? 9 -22.5 -4.953 1 85.12 94 SER B N 1
ATOM 1524 C CA . SER B 1 94 ? 9.234 -21.547 -6.027 1 85.12 94 SER B CA 1
ATOM 1525 C C . SER B 1 94 ? 8.781 -22.094 -7.375 1 85.12 94 SER B C 1
ATOM 1527 O O . SER B 1 94 ? 9 -23.266 -7.672 1 85.12 94 SER B O 1
ATOM 1529 N N . LEU B 1 95 ? 8.094 -21.281 -8.094 1 82.88 95 LEU B N 1
ATOM 1530 C CA . LEU B 1 95 ? 7.648 -21.641 -9.438 1 82.88 95 LEU B CA 1
ATOM 1531 C C . LEU B 1 95 ? 8.625 -21.125 -10.492 1 82.88 95 LEU B C 1
ATOM 1533 O O . LEU B 1 95 ? 8.508 -21.469 -11.672 1 82.88 95 LEU B O 1
ATOM 1537 N N . ALA B 1 96 ? 9.5 -20.234 -10.18 1 71.5 96 ALA B N 1
ATOM 1538 C CA . ALA B 1 96 ? 10.422 -19.625 -11.133 1 71.5 96 ALA B CA 1
ATOM 1539 C C . ALA B 1 96 ? 11.281 -20.688 -11.82 1 71.5 96 ALA B C 1
ATOM 1541 O O . ALA B 1 96 ? 11.75 -20.484 -12.938 1 71.5 96 ALA B O 1
ATOM 1542 N N . HIS B 1 97 ? 11.438 -21.734 -11.117 1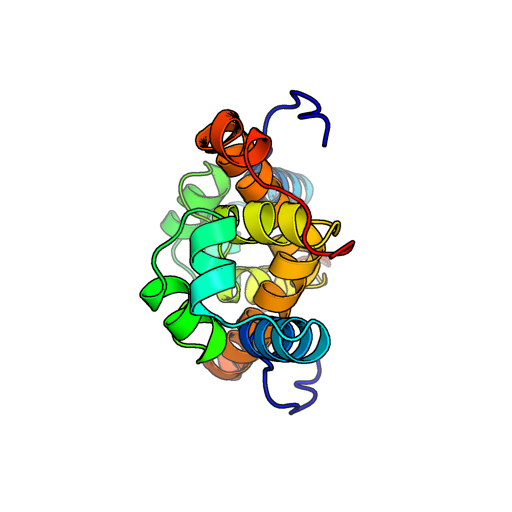 60.28 97 HIS B N 1
ATOM 1543 C CA . HIS B 1 97 ? 12.305 -22.734 -11.727 1 60.28 97 HIS B CA 1
ATOM 1544 C C . HIS B 1 97 ? 11.492 -23.859 -12.344 1 60.28 97 HIS B C 1
ATOM 1546 O O . HIS B 1 97 ? 12.055 -24.812 -12.898 1 60.28 97 HIS B O 1
ATOM 1552 N N . ALA B 1 98 ? 10.203 -23.562 -12.352 1 53.12 98 ALA B N 1
ATOM 1553 C CA . ALA B 1 98 ? 9.508 -24.688 -12.945 1 53.12 98 ALA B CA 1
ATOM 1554 C C . ALA B 1 98 ? 9.359 -24.516 -14.461 1 53.12 98 ALA B C 1
ATOM 1556 O O . ALA B 1 98 ? 9.289 -23.391 -14.953 1 53.12 98 ALA B O 1
#

pLDDT: mean 92.72, std 12.3, range [37.91, 98.88]

Organism: Acidithiobacillus ferrooxidans (NCBI:txid920)

Nearest PDB structures (foldseek):
  3trb-assembly1_A  TM=9.574E-01  e=4.486E-07  Coxiella burnetii
  7csy-assembly1_A  TM=9.466E-01  e=1.512E-06  Pseudomonas aeruginosa PAO1
  6lb3-assembly2_B  TM=9.556E-01  e=2.226E-06  Pseudomonas aeruginosa PAO1
  6cf1-assembly1_A  TM=9.529E-01  e=3.278E-06  Proteus vulgaris
  6cf1-assembly1_B  TM=8.948E-01  e=2.487E-06  Proteus vulgaris

Solvent-accessible surface area (backbone atoms only — not comparable to full-atom values): 10689 Å² total; per-residue (Å²): 127,82,71,77,79,65,79,64,57,49,47,18,54,55,50,49,50,50,30,57,74,65,71,47,53,64,56,59,51,16,56,55,63,70,47,56,44,65,58,48,51,33,22,45,70,57,73,41,80,69,45,48,58,51,18,47,46,49,13,51,27,54,74,52,57,34,63,58,49,42,49,36,34,47,54,22,42,35,50,55,33,47,69,75,42,48,73,61,59,71,70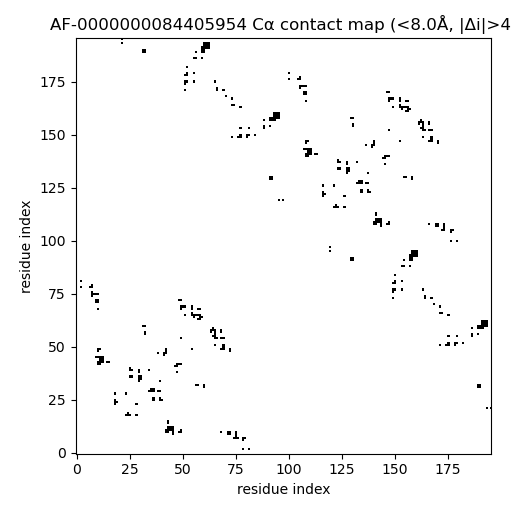,42,62,59,50,68,83,100,129,78,71,78,77,65,78,67,56,49,45,20,54,57,50,48,50,50,30,56,75,65,72,47,53,64,54,59,52,16,56,57,64,70,47,56,43,64,57,46,52,33,23,46,70,57,74,43,79,70,45,48,58,50,19,46,47,50,12,52,27,56,74,53,56,35,61,59,48,42,47,36,34,47,53,23,42,36,50,54,33,46,69,74,42,48,75,61,59,72,71,43,61,59,49,69,82,98

Secondary structure (DSSP, 8-state):
-----PPP--HHHHHHHHHHHHT--HHHHHHHHT--HHHHHHHHTTSS---HHHHHHHHHHHT--HHHHHHHHHHHHHHHHHHHTHHHHHTPPPSTT-/-----PPP--HHHHHHHHHHHHT--HHHHHHHHT--HHHHHHHHTTSS---HHHHHHHHHHHT--HHHHHHHHHHHHHHHHHHHTHHHHHTPPPSTT-